Protein AF-A0A1I1PHG9-F1 (afdb_monomer_lite)

Secondary structure (DSSP, 8-state):
--HHHHHHHHHTT------------------------EEP-------------S-----TT-EEEEEEEEETTEEEEEEEEEEE-SS-EEEEEEEE-TTS-EEEEEEEEEEE-TTS-EEEPPHHHHHHHHHH-EEEEE-TTS-EEEEETTEEEE-GGGB-TTS-EEEEEEETTEEEEEEE-TTS-EEEESSS---TT-

Organism: Ruminococcus albus (NCBI:txid1264)

Radius of gyration: 27.94 Å; chains: 1; bounding box: 70×49×92 Å

Foldseek 3Di:
DDPVVVVVVVVVVDDPDDDDDDDDDDPPPPDDDDLPQDEDDFDADPDDDFPFPDDPPPDDFWGWTWGWADDLLDTWIWIKIWGDDFQKIKIWIWTQDPVRDIDIDIDIGWDQDPVRDTGYDDPVRVVVCRRADWDWDQDPVRWIWIDGHNDIDTCSVQADPQRKHWYWYDNPPFIKTWIQHNVRDIDIDRPYDDDPVD

Structure (mmCIF, N/CA/C/O backbone):
data_AF-A0A1I1PHG9-F1
#
_entry.id   AF-A0A1I1PHG9-F1
#
loop_
_atom_site.group_PDB
_atom_site.id
_atom_site.type_symbol
_atom_site.label_atom_id
_atom_site.label_alt_id
_atom_site.label_comp_id
_atom_site.label_asym_id
_atom_site.label_entity_id
_atom_site.label_seq_id
_atom_site.pdbx_PDB_ins_code
_atom_site.Cartn_x
_atom_site.Cartn_y
_atom_site.Cartn_z
_atom_site.occupancy
_atom_site.B_iso_or_equiv
_atom_site.auth_seq_id
_atom_site.auth_comp_id
_atom_site.auth_asym_id
_atom_site.auth_atom_id
_atom_site.pdbx_PDB_model_num
ATOM 1 N N . MET A 1 1 ? 46.626 2.066 -65.598 1.00 45.03 1 MET A N 1
ATOM 2 C CA . MET A 1 1 ? 45.901 1.409 -64.493 1.00 45.03 1 MET A CA 1
ATOM 3 C C . MET A 1 1 ? 44.607 2.165 -64.262 1.00 45.03 1 MET A C 1
ATOM 5 O O . MET A 1 1 ? 44.644 3.325 -63.865 1.00 45.03 1 MET A O 1
ATOM 9 N N . THR A 1 2 ? 43.483 1.552 -64.606 1.00 56.56 2 THR A N 1
ATOM 10 C CA . THR A 1 2 ? 42.140 2.149 -64.499 1.00 56.56 2 THR A CA 1
ATOM 11 C C . THR A 1 2 ? 41.512 1.828 -63.145 1.00 56.56 2 THR A C 1
ATOM 13 O O . THR A 1 2 ? 41.761 0.756 -62.601 1.00 56.56 2 THR A O 1
ATOM 16 N N . ASN A 1 3 ? 40.679 2.728 -62.600 1.00 47.47 3 ASN A N 1
ATOM 17 C CA . ASN A 1 3 ? 40.062 2.593 -61.265 1.00 47.47 3 ASN A CA 1
ATOM 18 C C . ASN A 1 3 ? 39.453 1.203 -61.000 1.00 47.47 3 ASN A C 1
ATOM 20 O O . ASN A 1 3 ? 39.557 0.690 -59.891 1.00 47.47 3 ASN A O 1
ATOM 24 N N . LYS A 1 4 ? 38.909 0.557 -62.035 1.00 55.59 4 LYS A N 1
ATOM 25 C CA . LYS A 1 4 ? 38.333 -0.794 -61.997 1.00 55.59 4 LYS A CA 1
ATOM 26 C C . LYS A 1 4 ? 39.299 -1.877 -61.483 1.00 55.59 4 LYS A C 1
ATOM 28 O O . LYS A 1 4 ? 38.878 -2.777 -60.764 1.00 55.59 4 LYS A O 1
ATOM 33 N N . GLU A 1 5 ? 40.589 -1.760 -61.790 1.00 56.50 5 GLU A N 1
ATOM 34 C CA . GLU A 1 5 ? 41.620 -2.741 -61.415 1.00 56.50 5 GLU A CA 1
ATOM 35 C C . GLU A 1 5 ? 42.033 -2.608 -59.940 1.00 56.50 5 GLU A C 1
ATOM 37 O O . GLU A 1 5 ? 42.385 -3.596 -59.300 1.00 56.50 5 GLU A O 1
ATOM 42 N N . LYS A 1 6 ? 41.931 -1.399 -59.368 1.00 56.78 6 LYS A N 1
ATOM 43 C CA . LYS A 1 6 ? 42.129 -1.175 -57.927 1.00 56.78 6 LYS A CA 1
ATOM 44 C C . LYS A 1 6 ? 40.962 -1.725 -57.104 1.00 56.78 6 LYS A C 1
ATOM 46 O O . LYS A 1 6 ? 41.204 -2.294 -56.049 1.00 56.78 6 LYS A O 1
ATOM 51 N N . TYR A 1 7 ? 39.727 -1.627 -57.606 1.00 52.66 7 TYR A N 1
ATOM 52 C CA . TYR A 1 7 ? 38.545 -2.167 -56.920 1.00 52.66 7 TYR A CA 1
ATOM 53 C C . TYR A 1 7 ? 38.543 -3.702 -56.842 1.00 52.66 7 TYR A C 1
ATOM 55 O O . TYR A 1 7 ? 38.237 -4.249 -55.787 1.00 52.66 7 TYR A O 1
ATOM 63 N N . GLN A 1 8 ? 38.937 -4.411 -57.906 1.00 54.53 8 GLN A N 1
ATOM 64 C CA . GLN A 1 8 ? 38.984 -5.883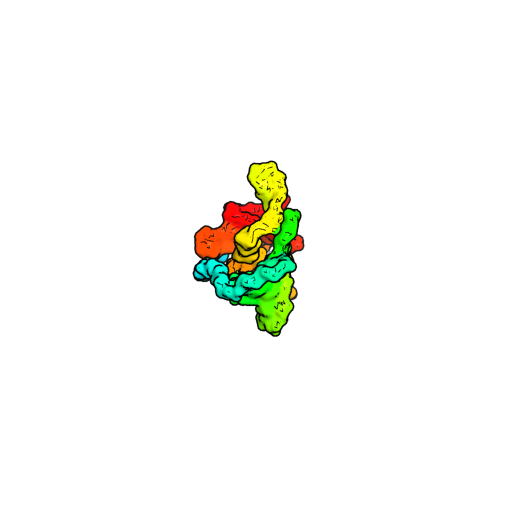 -57.880 1.00 54.53 8 GLN A CA 1
ATOM 65 C C . GLN A 1 8 ? 40.053 -6.437 -56.928 1.00 54.53 8 GLN A C 1
ATOM 67 O O . GLN A 1 8 ? 39.846 -7.482 -56.318 1.00 54.53 8 GLN A O 1
ATOM 72 N N . ARG A 1 9 ? 41.167 -5.718 -56.748 1.00 55.91 9 ARG A N 1
ATOM 73 C CA . ARG A 1 9 ? 42.279 -6.153 -55.890 1.00 55.91 9 ARG A CA 1
ATOM 74 C C . ARG A 1 9 ? 41.982 -6.028 -54.393 1.00 55.91 9 ARG A C 1
ATOM 76 O O . ARG A 1 9 ? 42.561 -6.763 -53.604 1.00 55.91 9 ARG A O 1
ATOM 83 N N . THR A 1 10 ? 41.082 -5.123 -54.008 1.00 50.06 10 THR A N 1
ATOM 84 C CA . THR A 1 10 ? 40.682 -4.929 -52.604 1.00 50.06 10 THR A CA 1
ATOM 85 C C . THR A 1 10 ? 39.662 -5.977 -52.147 1.00 50.06 10 THR A C 1
ATOM 87 O O . THR A 1 10 ? 39.673 -6.367 -50.985 1.00 50.06 10 THR A O 1
ATOM 90 N N . PHE A 1 11 ? 38.823 -6.491 -53.053 1.00 50.84 11 PHE A N 1
ATOM 91 C CA . PHE A 1 11 ? 37.800 -7.493 -52.719 1.00 50.84 11 PHE A CA 1
ATOM 92 C C . PHE A 1 11 ? 38.289 -8.944 -52.806 1.00 50.84 11 PHE A C 1
ATOM 94 O O . PHE A 1 11 ? 37.699 -9.815 -52.179 1.00 50.84 11 PHE A O 1
ATOM 101 N N . SER A 1 12 ? 39.391 -9.218 -53.510 1.00 55.12 12 SER A N 1
ATOM 102 C CA . SER A 1 12 ? 39.984 -10.563 -53.576 1.00 55.12 12 SER A CA 1
ATOM 103 C C . SER A 1 12 ? 40.774 -10.968 -52.323 1.00 55.12 12 SER A C 1
ATOM 105 O O . SER A 1 12 ? 41.232 -12.101 -52.238 1.00 55.12 12 SER A O 1
ATOM 107 N N . VAL A 1 13 ? 40.986 -10.045 -51.378 1.00 53.69 13 VAL A N 1
ATOM 108 C CA . VAL A 1 13 ? 41.719 -10.289 -50.119 1.00 53.69 13 VAL A CA 1
ATOM 109 C C . VAL A 1 13 ? 40.787 -10.761 -48.993 1.00 53.69 13 VAL A C 1
ATOM 111 O O . VAL A 1 13 ? 41.254 -11.308 -47.999 1.00 53.69 13 VAL A O 1
ATOM 114 N N . LEU A 1 14 ? 39.468 -10.619 -49.151 1.00 41.19 14 LEU A N 1
ATOM 115 C CA . LEU A 1 14 ? 38.494 -11.103 -48.175 1.00 41.19 14 LEU A CA 1
ATOM 116 C C . LEU A 1 14 ? 38.066 -12.526 -48.539 1.00 41.19 14 LEU A C 1
ATOM 118 O O . LEU A 1 14 ? 37.115 -12.749 -49.283 1.00 41.19 14 LEU A O 1
ATOM 122 N N . HIS A 1 15 ? 38.807 -13.496 -48.015 1.00 42.28 15 HIS A N 1
ATOM 123 C CA . HIS A 1 15 ? 38.367 -14.881 -47.951 1.00 42.28 15 HIS A CA 1
ATOM 124 C C . HIS A 1 15 ? 37.310 -14.979 -46.842 1.00 42.28 15 HIS A C 1
ATOM 126 O O . HIS A 1 15 ? 37.640 -14.854 -45.664 1.00 42.28 15 HIS A O 1
ATOM 132 N N . ALA A 1 16 ? 36.037 -15.149 -47.203 1.00 37.56 16 ALA A N 1
ATOM 133 C CA . ALA A 1 16 ? 35.026 -15.565 -46.240 1.00 37.56 16 ALA A CA 1
ATOM 134 C C . ALA A 1 16 ? 35.269 -17.052 -45.954 1.00 37.56 16 ALA A C 1
ATOM 136 O O . ALA A 1 16 ? 34.955 -17.895 -46.791 1.00 37.56 16 ALA A O 1
ATOM 137 N N . SER A 1 17 ? 35.898 -17.369 -44.820 1.00 37.59 17 SER A N 1
ATOM 138 C CA . SER A 1 17 ? 35.915 -18.746 -44.332 1.00 37.59 17 SER A CA 1
ATOM 139 C C . SER A 1 17 ? 34.496 -19.119 -43.914 1.00 37.59 17 SER A C 1
ATOM 141 O O . SER A 1 17 ? 33.912 -18.431 -43.074 1.00 37.59 17 SER A O 1
ATOM 143 N N . GLU A 1 18 ? 33.959 -20.195 -44.480 1.00 41.47 18 GLU A N 1
ATOM 144 C CA . GLU A 1 18 ? 32.791 -20.882 -43.936 1.00 41.47 18 GLU A CA 1
ATOM 145 C C . GLU A 1 18 ? 33.112 -21.292 -42.496 1.00 41.47 18 GLU A C 1
ATOM 147 O O . GLU A 1 18 ? 34.006 -22.103 -42.250 1.00 41.47 18 GLU A O 1
ATOM 152 N N . PHE A 1 19 ? 32.428 -20.668 -41.544 1.00 28.59 19 PHE A N 1
ATOM 153 C CA . PHE A 1 19 ? 32.457 -21.066 -40.147 1.00 28.59 19 PHE A CA 1
ATOM 154 C C . PHE A 1 19 ? 31.009 -21.327 -39.737 1.00 28.59 19 PHE A C 1
ATOM 156 O O . PHE A 1 19 ? 30.281 -20.412 -39.357 1.00 28.59 19 PHE A O 1
ATOM 163 N N . ASP A 1 20 ? 30.596 -22.585 -39.896 1.00 40.50 20 ASP A N 1
ATOM 164 C CA . ASP A 1 20 ? 29.449 -23.156 -39.198 1.00 40.50 20 ASP A CA 1
ATOM 165 C C . ASP A 1 20 ? 29.778 -23.167 -37.703 1.00 40.50 20 ASP A C 1
ATOM 167 O O . ASP A 1 20 ? 30.659 -23.902 -37.252 1.00 40.50 20 ASP A O 1
ATOM 171 N N . LEU A 1 21 ? 29.084 -22.334 -36.933 1.00 36.28 21 LEU A N 1
ATOM 172 C CA . LEU A 1 21 ? 28.999 -22.469 -35.488 1.00 36.28 21 LEU A CA 1
ATOM 173 C C . LEU A 1 21 ? 27.554 -22.228 -35.061 1.00 36.28 21 LEU A C 1
ATOM 175 O O . LEU A 1 21 ? 26.956 -21.191 -35.340 1.00 36.28 21 LEU A O 1
ATOM 179 N N . GLU A 1 22 ? 27.040 -23.262 -34.413 1.00 36.06 22 GLU A N 1
ATOM 180 C CA . GLU A 1 22 ? 25.729 -23.430 -33.815 1.00 36.06 22 GLU A CA 1
ATOM 181 C C . GLU A 1 22 ? 25.132 -22.174 -33.165 1.00 36.06 22 GLU A C 1
ATOM 183 O O . GLU A 1 22 ? 25.769 -21.407 -32.442 1.00 36.06 22 GLU A O 1
ATOM 188 N N . GLU A 1 23 ? 23.830 -22.059 -33.402 1.00 46.50 23 GLU A N 1
ATOM 189 C CA . GLU A 1 23 ? 22.825 -21.207 -32.785 1.00 46.50 23 GLU A CA 1
ATOM 190 C C . GLU A 1 23 ? 23.009 -21.044 -31.260 1.00 46.50 23 GLU A C 1
ATOM 192 O O . GLU A 1 23 ? 22.414 -21.759 -30.462 1.00 46.50 23 GLU A O 1
ATOM 197 N N . THR A 1 24 ? 23.810 -20.073 -30.813 1.00 39.22 24 THR A N 1
ATOM 198 C CA . THR A 1 24 ? 23.792 -19.621 -29.413 1.00 39.22 24 THR A CA 1
ATOM 199 C C . THR A 1 24 ? 24.046 -18.118 -29.285 1.00 39.22 24 THR A C 1
ATOM 201 O O . THR A 1 24 ? 25.034 -17.569 -29.757 1.00 39.22 24 THR A O 1
ATOM 204 N N . ALA A 1 25 ? 23.123 -17.468 -28.571 1.00 43.59 25 ALA A N 1
ATOM 205 C CA . ALA A 1 25 ? 23.245 -16.152 -27.943 1.00 43.59 25 ALA A CA 1
ATOM 206 C C . ALA A 1 25 ? 23.412 -14.914 -28.854 1.00 43.59 25 ALA A C 1
ATOM 208 O O . ALA A 1 25 ? 24.466 -14.287 -28.919 1.00 43.59 25 ALA A O 1
ATOM 209 N N . MET A 1 26 ? 22.291 -14.419 -29.390 1.00 33.06 26 MET A N 1
ATOM 210 C CA . MET A 1 26 ? 22.120 -12.985 -29.668 1.00 33.06 26 MET A CA 1
ATOM 211 C C . MET A 1 26 ? 20.735 -12.489 -29.220 1.00 33.06 26 MET A C 1
ATOM 213 O O . MET A 1 26 ? 19.896 -12.079 -30.015 1.00 33.06 26 MET A O 1
ATOM 217 N N . ASN A 1 27 ? 20.511 -12.438 -27.903 1.00 45.16 27 ASN A N 1
ATOM 218 C CA . ASN A 1 27 ? 19.545 -11.497 -27.330 1.00 45.16 27 ASN A CA 1
ATOM 219 C C . ASN A 1 27 ? 20.210 -10.119 -27.238 1.00 45.16 27 ASN A C 1
ATOM 221 O O . ASN A 1 27 ? 20.643 -9.677 -26.179 1.00 45.16 27 ASN A O 1
ATOM 225 N N . LYS A 1 28 ? 20.313 -9.425 -28.373 1.00 42.47 28 LYS A N 1
ATOM 226 C CA . LYS A 1 28 ? 20.627 -7.994 -28.395 1.00 42.47 28 LYS A CA 1
ATOM 227 C C . LYS A 1 28 ? 19.527 -7.271 -29.156 1.00 42.47 28 LYS A C 1
ATOM 229 O O . LYS A 1 28 ? 19.689 -6.840 -30.292 1.00 42.47 28 LYS A O 1
ATOM 234 N N . ARG A 1 29 ? 18.362 -7.163 -28.511 1.00 40.75 29 ARG A N 1
ATOM 235 C CA . ARG A 1 29 ? 17.335 -6.202 -28.921 1.00 40.75 29 ARG A CA 1
ATOM 236 C C . ARG A 1 29 ? 17.797 -4.816 -28.483 1.00 40.75 29 ARG A C 1
ATOM 238 O O . ARG A 1 29 ? 17.342 -4.292 -27.474 1.00 40.75 29 ARG A O 1
ATOM 245 N N . THR A 1 30 ? 18.706 -4.225 -29.253 1.00 44.03 30 THR A N 1
ATOM 246 C CA . THR A 1 30 ? 18.980 -2.787 -29.201 1.00 44.03 30 THR A CA 1
ATOM 247 C C . THR A 1 30 ? 17.788 -2.073 -29.836 1.00 44.03 30 THR A C 1
ATOM 249 O O . THR A 1 30 ? 17.801 -1.706 -31.006 1.00 44.03 30 THR A O 1
ATOM 252 N N . GLY A 1 31 ? 16.701 -1.968 -29.080 1.00 37.44 31 GLY A N 1
ATOM 253 C CA . GLY A 1 31 ? 15.559 -1.129 -29.400 1.00 37.44 31 GLY A CA 1
ATOM 254 C C . GLY A 1 31 ? 15.516 -0.010 -28.378 1.00 37.44 31 GLY A C 1
ATOM 255 O O . GLY A 1 31 ? 15.350 -0.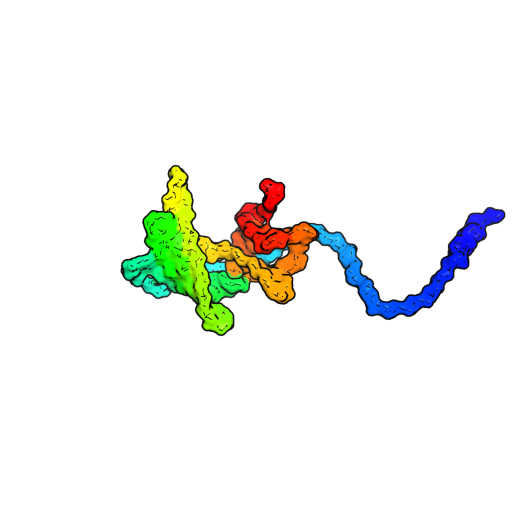284 -27.195 1.00 37.44 31 GLY A O 1
ATOM 256 N N . ILE A 1 32 ? 15.690 1.226 -28.836 1.00 46.41 32 ILE A N 1
ATOM 257 C CA . ILE A 1 32 ? 15.521 2.452 -28.052 1.00 46.41 32 ILE A CA 1
ATOM 258 C C . ILE A 1 32 ? 14.214 2.346 -27.248 1.00 46.41 32 ILE A C 1
ATOM 260 O O . ILE A 1 32 ? 13.124 2.379 -27.824 1.00 46.41 32 ILE A O 1
ATOM 264 N N . ARG A 1 33 ? 14.304 2.195 -25.923 1.00 43.91 33 ARG A N 1
ATOM 265 C CA . ARG A 1 33 ? 13.142 2.276 -25.035 1.00 43.91 33 ARG A CA 1
ATOM 266 C C . ARG A 1 33 ? 13.080 3.693 -24.495 1.00 43.91 33 ARG A C 1
ATOM 268 O O . ARG A 1 33 ? 13.650 4.021 -23.467 1.00 43.91 33 ARG A O 1
ATOM 275 N N . ILE A 1 34 ? 12.388 4.538 -25.253 1.00 39.28 34 ILE A N 1
ATOM 276 C CA . ILE A 1 34 ? 11.815 5.789 -24.750 1.00 39.28 34 ILE A CA 1
ATOM 277 C C . ILE A 1 34 ? 11.139 5.452 -23.416 1.00 39.28 34 ILE A C 1
ATOM 279 O O . ILE A 1 34 ? 10.391 4.473 -23.374 1.00 39.28 34 ILE A O 1
ATOM 283 N N . SER A 1 35 ? 11.414 6.216 -22.358 1.00 46.50 35 SER A N 1
ATOM 284 C CA . SER A 1 35 ? 10.785 6.090 -21.040 1.00 46.50 35 SER A CA 1
ATOM 285 C C . SER A 1 35 ? 9.272 6.259 -21.179 1.00 46.50 35 SER A C 1
ATOM 287 O O . SER A 1 35 ? 8.707 7.352 -21.110 1.00 46.50 35 SER A O 1
ATOM 289 N N . LYS A 1 36 ? 8.583 5.160 -21.483 1.00 46.09 36 LYS A N 1
ATOM 290 C CA . LYS A 1 36 ? 7.134 5.157 -21.600 1.00 46.09 36 LYS A CA 1
ATOM 291 C C . LYS A 1 36 ? 6.613 5.228 -20.175 1.00 46.09 36 LYS A C 1
ATOM 293 O O . LYS A 1 36 ? 6.583 4.227 -19.473 1.00 46.09 36 LYS A O 1
ATOM 298 N N . ARG A 1 37 ? 6.207 6.427 -19.763 1.00 53.91 37 ARG A N 1
ATOM 299 C CA . ARG A 1 37 ? 5.254 6.615 -18.667 1.00 53.91 37 ARG A CA 1
ATOM 300 C C . ARG A 1 37 ? 4.009 5.819 -19.059 1.00 53.91 37 ARG A C 1
ATOM 302 O O . ARG A 1 37 ? 3.295 6.212 -19.980 1.00 53.91 37 ARG A O 1
ATOM 309 N N . ILE A 1 38 ? 3.849 4.636 -18.476 1.00 62.38 38 ILE A N 1
ATOM 310 C CA . ILE A 1 38 ? 2.776 3.700 -18.814 1.00 62.38 38 ILE A CA 1
ATOM 311 C C . ILE A 1 38 ? 1.676 3.863 -17.773 1.00 62.38 38 ILE A C 1
ATOM 313 O O . ILE A 1 38 ? 1.918 3.810 -16.569 1.00 62.38 38 ILE A O 1
ATOM 317 N N . THR A 1 39 ? 0.463 4.068 -18.264 1.00 55.94 39 THR A N 1
ATOM 318 C CA . THR A 1 39 ? -0.748 4.129 -17.455 1.00 55.94 39 THR A CA 1
ATOM 319 C C . THR A 1 39 ? -1.387 2.745 -17.425 1.00 55.94 39 THR A C 1
ATOM 321 O O . THR A 1 39 ? -1.713 2.215 -18.489 1.00 55.94 39 THR A O 1
ATOM 324 N N . ALA A 1 40 ? -1.598 2.174 -16.239 1.00 57.84 40 ALA A N 1
ATOM 325 C CA . ALA A 1 40 ? -2.585 1.112 -16.077 1.00 57.84 40 ALA A CA 1
ATOM 326 C C . ALA A 1 40 ? -3.965 1.744 -15.886 1.00 57.84 40 ALA A C 1
ATOM 328 O O . ALA A 1 40 ? -4.121 2.721 -15.154 1.00 57.84 40 ALA A O 1
ATOM 329 N N . VAL A 1 41 ? -4.958 1.203 -16.587 1.00 53.84 41 VAL A N 1
ATOM 330 C CA . VAL A 1 41 ? -6.368 1.553 -16.407 1.00 53.84 41 VAL A CA 1
ATOM 331 C C . VAL A 1 41 ? -7.028 0.326 -15.809 1.00 53.84 41 VAL A C 1
ATOM 333 O O . VAL A 1 41 ? -7.035 -0.734 -16.432 1.00 53.84 41 VAL A O 1
ATOM 336 N N . CYS A 1 42 ? -7.523 0.462 -14.589 1.00 54.41 42 CYS A N 1
ATOM 337 C CA . CYS A 1 42 ? -8.162 -0.623 -13.865 1.00 54.41 42 CYS A CA 1
ATOM 338 C C . CYS A 1 42 ? -9.603 -0.773 -14.391 1.00 54.41 42 CYS A C 1
ATOM 340 O O . CYS A 1 42 ? -10.200 0.194 -14.879 1.00 54.41 42 CYS A O 1
ATOM 342 N N . ALA A 1 43 ? -10.176 -1.978 -14.338 1.00 47.75 43 ALA A N 1
ATOM 343 C CA . ALA A 1 43 ? -11.616 -2.120 -14.538 1.00 47.75 43 ALA A CA 1
ATOM 344 C C . ALA A 1 43 ? -12.305 -1.328 -13.418 1.00 47.75 43 ALA A C 1
ATOM 346 O O . ALA A 1 43 ? -11.952 -1.519 -12.260 1.00 47.75 43 ALA A O 1
ATOM 347 N N . ALA A 1 44 ? -13.208 -0.403 -13.762 1.00 41.59 44 ALA A N 1
ATOM 348 C CA . ALA A 1 44 ? -13.822 0.511 -12.800 1.00 41.59 44 ALA A CA 1
ATOM 349 C C . ALA A 1 44 ? -14.369 -0.265 -11.590 1.00 41.59 44 ALA A C 1
ATOM 351 O O . ALA A 1 44 ? -15.350 -1.003 -11.719 1.00 41.59 44 ALA A O 1
ATOM 352 N N . ALA A 1 45 ? -13.723 -0.119 -10.432 1.00 46.62 45 ALA A N 1
ATOM 353 C CA . ALA A 1 45 ? -14.208 -0.714 -9.206 1.00 46.62 45 ALA A CA 1
ATOM 354 C C . ALA A 1 45 ? -15.392 0.138 -8.742 1.00 46.62 45 ALA A C 1
ATOM 356 O O . ALA A 1 45 ? -15.269 1.341 -8.515 1.00 46.62 45 ALA A O 1
ATOM 357 N N . ALA A 1 46 ? -16.580 -0.461 -8.666 1.00 40.94 46 ALA A N 1
ATOM 358 C CA . ALA A 1 46 ? -17.730 0.224 -8.099 1.00 40.94 46 ALA A CA 1
ATOM 359 C C . ALA A 1 46 ? -17.368 0.674 -6.675 1.00 40.94 46 ALA A C 1
ATOM 361 O O . ALA A 1 46 ? -16.952 -0.144 -5.855 1.00 40.94 46 ALA A O 1
ATOM 362 N N . ILE A 1 47 ? -17.511 1.973 -6.396 1.00 42.91 47 ILE A N 1
ATOM 363 C CA . ILE A 1 47 ? -17.319 2.542 -5.061 1.00 42.91 47 ILE A CA 1
ATOM 364 C C . ILE A 1 47 ? -18.327 1.867 -4.130 1.00 42.91 47 ILE A C 1
ATOM 366 O O . ILE A 1 47 ? -19.500 2.239 -4.089 1.00 42.91 47 ILE A O 1
ATOM 370 N N . VAL A 1 48 ? -17.878 0.872 -3.374 1.00 45.53 48 VAL A N 1
ATOM 371 C CA . VAL A 1 48 ? -18.595 0.416 -2.192 1.00 45.53 48 VAL A CA 1
ATOM 372 C C . VAL A 1 48 ? -18.025 1.226 -1.042 1.00 45.53 48 VAL A C 1
ATOM 374 O O . VAL A 1 48 ? -16.973 0.919 -0.488 1.00 45.53 48 VAL A O 1
ATOM 377 N N . ALA A 1 49 ? -18.722 2.317 -0.722 1.00 45.88 49 ALA A N 1
ATOM 378 C CA . ALA A 1 49 ? -18.600 2.946 0.582 1.00 45.88 49 ALA A CA 1
ATOM 379 C C . ALA A 1 49 ? -18.760 1.844 1.631 1.00 45.88 49 ALA A C 1
ATOM 381 O O . ALA A 1 49 ? -19.722 1.081 1.534 1.00 45.88 49 ALA A O 1
ATOM 382 N N . ALA A 1 50 ? -17.812 1.749 2.569 1.00 45.12 50 ALA A N 1
ATOM 383 C CA . ALA A 1 50 ? -17.805 0.795 3.674 1.00 45.12 50 ALA A CA 1
ATOM 384 C C . ALA A 1 50 ? -19.238 0.475 4.135 1.00 45.12 50 ALA A C 1
ATOM 386 O O . ALA A 1 50 ? -19.875 1.285 4.811 1.00 45.12 50 ALA A O 1
ATOM 387 N N . MET A 1 51 ? -19.785 -0.669 3.706 1.00 43.47 51 MET A N 1
ATOM 388 C CA . MET A 1 51 ? -21.133 -1.058 4.099 1.00 43.47 51 MET A CA 1
ATOM 389 C C . MET A 1 51 ? -21.068 -1.439 5.572 1.00 43.47 51 MET A C 1
ATOM 391 O O . MET A 1 51 ? -20.622 -2.525 5.931 1.00 43.47 51 MET A O 1
ATOM 395 N N . SER A 1 52 ? -21.486 -0.516 6.434 1.00 43.31 52 SER A N 1
ATOM 396 C CA . SER A 1 52 ? -21.569 -0.693 7.878 1.00 43.31 52 SER A CA 1
ATOM 397 C C . SER A 1 52 ? -22.715 -1.644 8.239 1.00 43.31 52 SER A C 1
ATOM 399 O O . SER A 1 52 ? -23.771 -1.243 8.724 1.00 43.31 52 SER A O 1
ATOM 401 N N . VAL A 1 53 ? -22.527 -2.944 8.020 1.00 40.28 53 VAL A N 1
ATOM 402 C CA . VAL A 1 53 ? -23.445 -3.959 8.549 1.00 40.28 53 VAL A CA 1
ATOM 403 C C . VAL A 1 53 ? -22.980 -4.335 9.960 1.00 40.28 53 VAL A C 1
ATOM 405 O O . VAL A 1 53 ? -22.140 -5.212 10.095 1.00 40.28 53 VAL A O 1
ATOM 408 N N . GLY A 1 54 ? -23.507 -3.616 10.968 1.00 4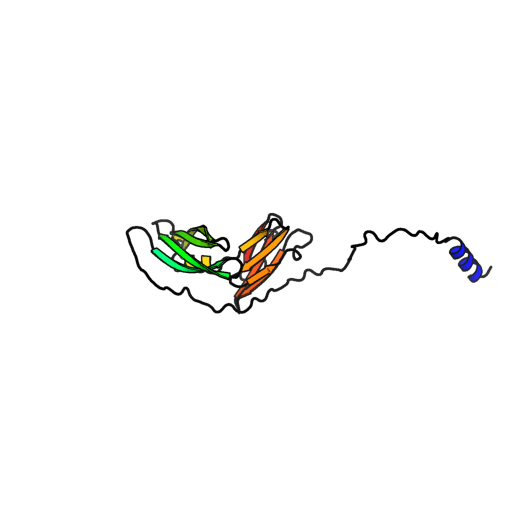3.38 54 GLY A N 1
ATOM 409 C CA . GLY A 1 54 ? -23.603 -3.909 12.424 1.00 43.38 54 GLY A CA 1
ATOM 410 C C . GLY A 1 54 ? -22.472 -4.699 13.127 1.00 43.38 54 GLY A C 1
ATOM 411 O O . GLY A 1 54 ? -22.078 -5.774 12.707 1.00 43.38 54 GLY A O 1
ATOM 412 N N . ALA A 1 55 ? -21.966 -4.295 14.293 1.00 40.47 55 ALA A N 1
ATOM 413 C CA . ALA A 1 55 ? -22.711 -3.918 15.490 1.00 40.47 55 ALA A CA 1
ATOM 414 C C . ALA A 1 55 ? -21.906 -2.925 16.347 1.00 40.47 55 ALA A C 1
ATOM 416 O O . ALA A 1 55 ? -20.711 -3.100 16.557 1.00 40.47 55 ALA A O 1
ATOM 417 N N . TYR A 1 56 ? -22.574 -1.900 16.877 1.00 47.78 56 TYR A N 1
ATOM 418 C CA . TYR A 1 56 ? -21.990 -0.987 17.858 1.00 47.78 56 TYR A CA 1
ATOM 419 C C . TYR A 1 56 ? -21.865 -1.706 19.209 1.00 47.78 56 TYR A C 1
ATOM 421 O O . TYR A 1 56 ? -22.805 -1.700 20.001 1.00 47.78 56 TYR A O 1
ATOM 429 N N . ALA A 1 57 ? -20.722 -2.336 19.469 1.00 46.53 57 ALA A N 1
ATOM 430 C CA . ALA A 1 57 ? -20.315 -2.726 20.814 1.00 46.53 57 ALA A CA 1
ATOM 431 C C . ALA A 1 57 ? -19.265 -1.718 21.293 1.00 46.53 57 ALA A C 1
ATOM 433 O O . ALA A 1 57 ? -18.070 -1.917 21.118 1.00 46.53 57 ALA A O 1
ATOM 434 N N . ALA A 1 58 ? -19.728 -0.591 21.838 1.00 43.78 58 ALA A N 1
ATOM 435 C CA . ALA A 1 58 ? -18.873 0.308 22.601 1.00 43.78 58 ALA A CA 1
ATOM 436 C C . ALA A 1 58 ? -18.686 -0.301 23.996 1.00 43.78 58 ALA A C 1
ATOM 438 O O . ALA A 1 58 ? -19.403 0.066 24.925 1.00 43.78 58 ALA A O 1
ATOM 439 N N . ASP A 1 59 ? -17.786 -1.274 24.134 1.00 41.72 59 ASP A N 1
ATOM 440 C CA . ASP A 1 59 ? -17.357 -1.738 25.453 1.00 41.72 59 ASP A CA 1
ATOM 441 C C . ASP A 1 59 ? -15.948 -1.196 25.719 1.00 41.72 59 ASP A C 1
ATOM 443 O O . ASP A 1 59 ? -14.990 -1.556 25.043 1.00 41.72 59 ASP A O 1
ATOM 447 N N . ILE A 1 60 ? -15.886 -0.216 26.627 1.00 42.00 60 ILE A N 1
ATOM 448 C CA . ILE A 1 60 ? -14.729 0.311 27.375 1.00 42.00 60 ILE A CA 1
ATOM 449 C C . ILE A 1 60 ? -13.354 0.110 26.689 1.00 42.00 60 ILE A C 1
ATOM 451 O O . ILE A 1 60 ? -12.459 -0.512 27.259 1.00 42.00 60 ILE A O 1
ATOM 455 N N . GLY A 1 61 ? -13.149 0.652 25.479 1.00 53.12 61 GLY A N 1
ATOM 456 C CA . GLY A 1 61 ? -11.800 0.701 24.892 1.00 53.12 61 GLY A CA 1
ATOM 457 C C . GLY A 1 61 ? -11.654 0.783 23.372 1.00 53.12 61 GLY A C 1
ATOM 458 O O . GLY A 1 61 ? -10.556 1.101 22.924 1.00 53.12 61 GLY A O 1
ATOM 459 N N . GLY A 1 62 ? -12.695 0.543 22.569 1.00 58.59 62 GLY A N 1
ATOM 460 C CA . GLY A 1 62 ? -12.549 0.616 21.110 1.00 58.59 62 GLY A CA 1
ATOM 461 C C . GLY A 1 62 ? -13.823 0.353 20.311 1.00 58.59 62 GLY A C 1
ATOM 462 O O . GLY A 1 62 ? -14.874 0.033 20.869 1.00 58.59 62 GLY A O 1
ATOM 463 N N . ILE A 1 63 ? -13.726 0.534 18.992 1.00 68.44 63 ILE A N 1
ATOM 464 C CA . ILE A 1 63 ? -14.808 0.338 18.022 1.00 68.44 63 ILE A CA 1
ATOM 465 C C . ILE A 1 63 ? -14.395 -0.749 17.034 1.00 68.44 63 ILE A C 1
ATOM 467 O O . ILE A 1 63 ? -13.492 -0.543 16.228 1.00 68.44 63 ILE A O 1
ATOM 471 N N . GLN A 1 64 ? -15.124 -1.866 17.046 1.00 74.69 64 GLN A N 1
ATOM 472 C CA . GLN A 1 64 ? -14.943 -2.967 16.103 1.00 74.69 64 GLN A CA 1
ATOM 473 C C . GLN A 1 64 ? -16.002 -2.922 14.991 1.00 74.69 64 GLN A C 1
ATOM 475 O O . GLN A 1 64 ? -17.201 -2.821 15.263 1.00 74.69 64 GLN A O 1
ATOM 480 N N . ARG A 1 65 ? -15.586 -3.010 13.724 1.00 78.25 65 ARG A N 1
ATOM 481 C CA . ARG A 1 65 ? -16.470 -2.964 12.546 1.00 78.25 65 ARG A CA 1
ATOM 482 C C . ARG A 1 65 ? -16.062 -3.988 11.498 1.00 78.25 65 ARG A C 1
ATOM 484 O O . ARG A 1 65 ? -14.878 -4.210 11.271 1.00 78.25 65 ARG A O 1
ATOM 491 N N . LYS A 1 66 ? -17.051 -4.565 10.816 1.00 84.19 66 LYS A N 1
ATOM 492 C CA . LYS A 1 66 ? -16.819 -5.303 9.570 1.00 84.19 66 LYS A CA 1
ATOM 493 C C . LYS A 1 66 ? -16.697 -4.308 8.422 1.00 84.19 66 LYS A C 1
ATOM 495 O O . LYS A 1 66 ? -17.562 -3.448 8.264 1.00 84.19 66 LYS A O 1
ATOM 500 N N . VAL A 1 67 ? -15.617 -4.414 7.665 1.00 85.75 67 VAL A N 1
ATOM 501 C CA . VAL A 1 67 ? -15.283 -3.561 6.523 1.00 85.75 67 VAL A CA 1
ATOM 502 C C . VAL A 1 67 ? -14.845 -4.441 5.357 1.00 85.75 67 VAL A C 1
ATOM 504 O O . VAL A 1 67 ? -14.486 -5.595 5.559 1.00 85.75 67 VAL A O 1
ATOM 507 N N . GLN A 1 68 ? -14.872 -3.904 4.143 1.00 86.00 68 GLN A N 1
ATOM 508 C CA . GLN A 1 68 ? -14.412 -4.610 2.951 1.00 86.00 68 GLN A CA 1
ATOM 509 C C . GLN A 1 68 ? -13.211 -3.853 2.396 1.00 86.00 68 GLN A C 1
ATOM 511 O O . GLN A 1 68 ? -13.368 -2.701 2.027 1.00 86.00 68 GLN A O 1
ATOM 516 N N . ILE A 1 69 ? -12.021 -4.437 2.388 1.00 88.69 69 ILE A N 1
ATOM 517 C CA . ILE A 1 69 ? -10.765 -3.773 2.000 1.00 88.69 69 ILE A CA 1
ATOM 518 C C . ILE A 1 69 ? -10.234 -4.342 0.687 1.00 88.69 69 ILE A C 1
ATOM 520 O O . ILE A 1 69 ? -10.712 -5.374 0.231 1.00 88.69 69 ILE A O 1
ATOM 524 N N . TRP A 1 70 ? -9.242 -3.690 0.086 1.00 89.00 70 TRP A N 1
ATOM 525 C CA . TRP A 1 70 ? -8.567 -4.210 -1.102 1.00 89.00 70 TRP A CA 1
ATOM 526 C C . TRP A 1 70 ? -7.244 -4.860 -0.714 1.00 89.00 70 TRP A C 1
ATOM 528 O O . TRP A 1 70 ? -6.387 -4.193 -0.139 1.00 89.00 70 TRP A O 1
ATOM 538 N N . ILE A 1 71 ? -7.077 -6.137 -1.050 1.00 89.00 71 ILE A N 1
ATOM 539 C CA . ILE A 1 71 ? -5.833 -6.895 -0.884 1.00 89.00 71 ILE A CA 1
ATOM 540 C C . ILE A 1 71 ? -5.481 -7.482 -2.248 1.00 89.00 71 ILE A C 1
ATOM 542 O O . ILE A 1 71 ? -6.295 -8.169 -2.853 1.00 89.00 71 ILE A O 1
ATOM 546 N N . HIS A 1 72 ? -4.298 -7.154 -2.768 1.00 89.44 72 HIS A N 1
ATOM 547 C CA . HIS A 1 72 ? -3.803 -7.625 -4.072 1.00 89.44 72 HIS A CA 1
ATOM 548 C C . HIS A 1 72 ? -4.762 -7.445 -5.274 1.00 89.44 72 HIS A C 1
ATOM 550 O O . HIS A 1 72 ? -4.668 -8.164 -6.270 1.00 89.44 72 HIS A O 1
ATOM 556 N N . GLY A 1 73 ? -5.652 -6.448 -5.221 1.00 85.38 73 GLY A N 1
ATOM 557 C CA . GLY A 1 73 ? -6.656 -6.195 -6.262 1.00 85.38 73 GLY A CA 1
ATOM 558 C C . GLY A 1 73 ? -8.039 -6.775 -5.981 1.00 85.38 73 GLY A C 1
ATOM 559 O O . GLY A 1 73 ? -8.984 -6.432 -6.688 1.00 85.38 73 GLY A O 1
ATOM 560 N N . ASP A 1 74 ? -8.186 -7.588 -4.937 1.00 87.06 74 ASP A N 1
ATOM 561 C CA . ASP A 1 74 ? -9.433 -8.259 -4.588 1.00 87.06 74 ASP A CA 1
ATOM 562 C C . ASP A 1 74 ? -10.082 -7.654 -3.340 1.00 87.06 74 ASP A C 1
ATOM 564 O O . ASP A 1 74 ? -9.417 -7.220 -2.393 1.00 87.06 74 ASP A O 1
ATOM 568 N N . GLN A 1 75 ? -11.417 -7.620 -3.336 1.00 87.06 75 GLN A N 1
ATOM 569 C CA . GLN A 1 75 ? -12.181 -7.194 -2.167 1.00 87.06 75 GLN A CA 1
ATOM 570 C C . GLN A 1 75 ? -12.190 -8.298 -1.113 1.00 87.06 75 GLN A C 1
ATOM 572 O O . GLN A 1 75 ? -12.684 -9.396 -1.354 1.00 87.06 75 GLN A O 1
ATOM 577 N N . THR A 1 76 ? -11.694 -7.969 0.073 1.00 87.31 76 THR A N 1
ATOM 578 C CA . THR A 1 76 ? -11.538 -8.887 1.199 1.00 87.31 76 THR A CA 1
ATOM 579 C C . THR A 1 76 ? -12.346 -8.388 2.389 1.00 87.31 76 THR A C 1
ATOM 581 O O . THR A 1 76 ? -12.226 -7.229 2.792 1.00 87.31 76 THR A O 1
ATOM 584 N N . ASP A 1 77 ? -13.172 -9.257 2.969 1.00 89.81 77 ASP A N 1
ATOM 585 C CA . ASP A 1 77 ? -13.864 -8.955 4.220 1.00 89.81 77 ASP A CA 1
ATOM 586 C C . ASP A 1 77 ? -12.856 -8.911 5.374 1.00 89.81 77 ASP A C 1
ATOM 588 O O . ASP A 1 77 ? -12.052 -9.824 5.566 1.00 89.81 77 ASP A O 1
ATOM 592 N N . ALA A 1 78 ? -12.918 -7.849 6.168 1.00 89.31 78 ALA A N 1
ATOM 593 C CA . ALA A 1 78 ? -12.011 -7.615 7.275 1.00 89.31 78 ALA A CA 1
ATOM 594 C C . ALA A 1 78 ? -12.743 -7.066 8.501 1.00 89.31 78 ALA A C 1
ATOM 596 O O . ALA A 1 78 ? -13.855 -6.532 8.438 1.00 89.31 78 ALA A O 1
ATOM 597 N N . VAL A 1 79 ? -12.092 -7.192 9.648 1.00 90.25 79 VAL A N 1
ATOM 598 C CA . VAL A 1 79 ? -12.542 -6.673 10.932 1.00 90.25 79 VAL A CA 1
ATOM 599 C C . VAL A 1 79 ? -11.573 -5.587 11.372 1.00 90.25 79 VAL A C 1
ATOM 601 O O . VAL A 1 79 ? -10.410 -5.863 11.649 1.00 90.25 79 VAL A O 1
ATOM 604 N N . LEU A 1 80 ? -12.062 -4.354 11.432 1.00 89.06 80 LEU A N 1
ATOM 605 C CA . LEU A 1 80 ? -11.317 -3.179 11.863 1.00 89.06 80 LEU A CA 1
ATOM 606 C C . LEU A 1 80 ? -11.659 -2.865 13.321 1.00 89.06 80 LEU A C 1
ATOM 608 O O . LEU A 1 80 ? -12.815 -2.577 13.621 1.00 89.06 80 LEU A O 1
ATOM 612 N N . ASP A 1 81 ? -10.668 -2.917 14.202 1.00 90.38 81 ASP A N 1
ATOM 613 C CA . ASP A 1 81 ? -10.737 -2.460 15.592 1.00 90.38 81 ASP A CA 1
ATOM 614 C C . ASP A 1 81 ? -9.968 -1.143 15.734 1.00 90.38 81 ASP A C 1
ATOM 616 O O . ASP A 1 81 ? -8.777 -1.095 15.429 1.00 90.38 81 ASP A O 1
ATOM 620 N N . ILE A 1 82 ? -10.642 -0.077 16.163 1.00 88.12 82 ILE A N 1
ATOM 621 C CA . ILE A 1 82 ? -10.063 1.256 16.356 1.00 88.12 82 ILE A CA 1
ATOM 622 C C . ILE A 1 82 ? -10.045 1.589 17.845 1.00 88.12 82 ILE A C 1
ATOM 624 O O . ILE A 1 82 ? -11.084 1.620 18.505 1.00 88.12 82 ILE A O 1
ATOM 628 N N . GLN A 1 83 ? -8.859 1.922 18.344 1.00 89.12 83 GLN A N 1
ATOM 629 C CA . GLN A 1 83 ? -8.597 2.319 19.719 1.00 89.12 83 GLN A CA 1
ATOM 630 C C . GLN A 1 83 ? -8.079 3.755 19.743 1.00 89.12 83 GLN A C 1
ATOM 632 O O . GLN A 1 83 ? -6.909 4.031 19.460 1.00 89.12 83 GLN A O 1
ATOM 637 N N . GLN A 1 84 ? -8.964 4.686 20.085 1.00 84.69 84 GLN A N 1
ATOM 638 C CA . GLN A 1 84 ? -8.610 6.093 20.224 1.00 84.69 84 GLN A CA 1
ATOM 639 C C . GLN A 1 84 ? -8.107 6.375 21.643 1.00 84.69 84 GLN A C 1
ATOM 641 O O . GLN A 1 84 ? -8.817 6.149 22.622 1.00 84.69 84 GLN A O 1
ATOM 646 N N . GLN A 1 85 ? -6.877 6.872 21.749 1.00 84.62 85 GLN A N 1
ATOM 647 C CA . GLN A 1 85 ? -6.274 7.343 22.996 1.00 84.62 85 GLN A CA 1
ATOM 648 C C . GLN A 1 85 ? -6.193 8.878 22.988 1.00 84.62 85 GLN A C 1
ATOM 650 O O . GLN A 1 85 ? -6.449 9.513 21.967 1.00 84.62 85 GLN A O 1
ATOM 655 N N . GLU A 1 86 ? -5.825 9.488 24.121 1.00 83.44 86 GLU A N 1
ATOM 656 C CA . GLU A 1 86 ? -5.767 10.957 24.251 1.00 83.44 86 GLU A CA 1
ATOM 657 C C . GLU A 1 86 ? -4.824 11.616 23.229 1.00 83.44 86 GLU A C 1
ATOM 659 O O . GLU A 1 86 ? -5.146 12.677 22.701 1.00 83.44 86 GLU A O 1
ATOM 664 N N . ASN A 1 87 ? -3.694 10.970 22.916 1.00 86.50 87 ASN A N 1
ATOM 665 C CA . ASN A 1 87 ? -2.637 11.552 22.080 1.00 86.50 87 ASN A CA 1
ATOM 666 C C . ASN A 1 87 ? -2.512 10.920 20.690 1.00 86.50 87 ASN A C 1
ATOM 668 O O . ASN A 1 87 ? -1.855 11.494 19.833 1.00 86.50 87 ASN A O 1
ATOM 672 N N . SER A 1 88 ? -3.099 9.747 20.448 1.00 90.94 88 SER A N 1
ATOM 673 C CA . SER A 1 88 ? -3.054 9.089 19.140 1.00 90.94 88 SER A CA 1
ATOM 674 C C . SER A 1 88 ? -4.159 8.051 18.992 1.00 90.94 88 SER A C 1
ATOM 676 O O . SER A 1 88 ? -4.700 7.540 19.975 1.00 90.94 88 SER A O 1
ATOM 678 N N . THR A 1 89 ? -4.491 7.722 17.748 1.00 91.62 89 THR A N 1
ATOM 679 C CA . THR A 1 89 ? -5.404 6.617 17.440 1.00 91.62 89 THR A CA 1
ATOM 680 C C . THR A 1 89 ? -4.595 5.445 16.921 1.00 91.62 89 THR A C 1
ATOM 682 O O . THR A 1 89 ? -3.709 5.642 16.095 1.00 91.62 89 THR A O 1
ATOM 685 N N . HIS A 1 90 ? -4.910 4.236 17.371 1.00 92.38 90 HIS A N 1
ATOM 686 C CA . HIS A 1 90 ? -4.359 2.994 16.839 1.00 92.38 90 HIS A CA 1
ATOM 687 C C . HIS A 1 90 ? -5.486 2.158 16.249 1.00 92.38 90 HIS A C 1
ATOM 689 O O . HIS A 1 90 ? -6.625 2.233 16.709 1.00 92.38 90 HIS A O 1
ATOM 695 N N 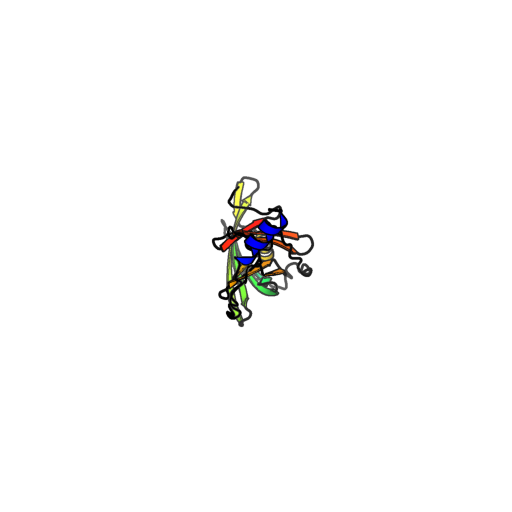. TYR A 1 91 ? -5.182 1.351 15.245 1.00 91.44 91 TYR A N 1
ATOM 696 C CA . TYR A 1 91 ? -6.122 0.387 14.707 1.00 91.44 91 TYR A CA 1
ATOM 697 C C . TYR A 1 91 ? -5.454 -0.957 14.444 1.00 91.44 91 TYR A C 1
ATOM 699 O O . TYR A 1 91 ? -4.257 -1.037 14.160 1.00 91.44 91 TYR A O 1
ATOM 707 N N . THR A 1 92 ? -6.261 -2.008 14.523 1.00 93.44 92 THR A N 1
ATOM 708 C CA . THR A 1 92 ? -5.920 -3.361 14.087 1.00 93.44 92 THR A CA 1
ATOM 709 C C . THR A 1 92 ? -6.935 -3.795 13.043 1.00 93.44 92 THR A C 1
ATOM 711 O O . THR A 1 92 ? -8.140 -3.735 13.277 1.00 93.44 92 THR A O 1
ATOM 714 N N . LEU A 1 93 ? -6.457 -4.237 11.890 1.00 92.00 93 LEU A N 1
ATOM 715 C CA . LEU A 1 93 ? -7.266 -4.763 10.804 1.00 92.00 93 LEU A CA 1
ATOM 716 C C . LEU A 1 93 ? -6.968 -6.251 10.664 1.00 92.00 93 LEU A C 1
ATOM 718 O O . LEU A 1 93 ? -5.832 -6.630 10.394 1.00 92.00 93 LEU A O 1
ATOM 722 N N . LYS A 1 94 ? -7.983 -7.086 10.860 1.00 93.62 94 LYS A N 1
ATOM 723 C CA . LYS A 1 94 ? -7.872 -8.542 10.764 1.00 93.62 94 LYS A CA 1
ATOM 724 C C . LYS A 1 94 ? -8.603 -9.039 9.533 1.00 93.62 94 LYS A C 1
ATOM 726 O O . LYS A 1 94 ? -9.753 -8.658 9.325 1.00 93.62 94 LYS A O 1
ATOM 731 N N . TYR A 1 95 ? -7.969 -9.888 8.745 1.00 91.38 95 TYR A N 1
ATOM 732 C CA . TYR A 1 95 ? -8.583 -10.513 7.577 1.00 91.38 95 TYR A CA 1
ATOM 733 C C . TYR A 1 95 ? -8.063 -11.938 7.407 1.00 91.38 95 TYR A C 1
ATOM 735 O O . TYR A 1 95 ? -7.060 -12.317 8.009 1.00 91.38 95 TYR A O 1
ATOM 743 N N . THR A 1 96 ? -8.759 -12.731 6.604 1.00 92.06 96 THR A N 1
ATOM 744 C CA . THR A 1 96 ? -8.317 -14.072 6.220 1.00 92.06 96 THR A CA 1
ATOM 745 C C . THR A 1 96 ? -7.716 -13.995 4.825 1.00 92.06 96 THR A C 1
ATOM 747 O O . THR A 1 96 ? -8.354 -13.447 3.928 1.00 92.06 96 THR A O 1
ATOM 750 N N . ASP A 1 97 ? -6.495 -14.492 4.650 1.00 89.25 97 ASP A N 1
ATOM 751 C CA . ASP A 1 97 ? -5.832 -14.511 3.346 1.00 89.25 97 ASP A CA 1
ATOM 752 C C . ASP A 1 97 ? -6.309 -15.665 2.447 1.00 89.25 97 ASP A C 1
ATOM 754 O O . ASP A 1 97 ? -7.132 -16.499 2.839 1.00 89.25 97 ASP A O 1
ATOM 758 N N . ASP A 1 98 ? -5.763 -15.731 1.231 1.00 84.69 98 ASP A N 1
ATOM 759 C CA . ASP A 1 98 ? -6.094 -16.761 0.239 1.00 84.69 98 ASP A CA 1
ATOM 760 C C . ASP A 1 98 ? -5.770 -18.193 0.702 1.00 84.69 98 ASP A C 1
ATOM 762 O O . ASP A 1 98 ? -6.334 -19.160 0.183 1.00 84.69 98 ASP A O 1
ATOM 766 N N . ASN A 1 99 ? -4.880 -18.352 1.687 1.00 88.56 99 ASN A N 1
ATOM 767 C CA . ASN A 1 99 ? -4.532 -19.646 2.274 1.00 88.56 99 ASN A CA 1
ATOM 768 C C . ASN A 1 99 ? -5.459 -20.029 3.438 1.00 88.56 99 ASN A C 1
ATOM 770 O O . ASN A 1 99 ? -5.339 -21.128 3.985 1.00 88.56 99 ASN A O 1
ATOM 774 N N . GLY A 1 100 ? -6.397 -19.155 3.811 1.00 88.44 100 GLY A N 1
ATOM 775 C CA . GLY A 1 100 ? -7.273 -19.346 4.958 1.00 88.44 100 GLY A CA 1
ATOM 776 C C . GLY A 1 100 ? -6.618 -18.991 6.295 1.00 88.44 100 GLY A C 1
ATOM 777 O O . GLY A 1 100 ? -7.174 -19.338 7.339 1.00 88.44 100 GLY A O 1
ATOM 778 N N . GLU A 1 101 ? -5.458 -18.331 6.292 1.00 92.94 101 GLU A N 1
ATOM 779 C CA . GLU A 1 101 ? -4.763 -17.912 7.509 1.00 92.94 101 GLU A CA 1
ATOM 780 C C . GLU A 1 101 ? -5.227 -16.519 7.950 1.00 92.94 101 GLU A C 1
ATOM 782 O O . GLU A 1 101 ? -5.451 -15.621 7.136 1.00 92.94 101 GLU A O 1
ATOM 787 N N . GLU A 1 102 ? -5.379 -16.318 9.261 1.00 93.69 102 GLU A N 1
ATOM 788 C CA . GLU A 1 102 ? -5.666 -14.991 9.805 1.00 93.69 102 GLU A CA 1
ATOM 789 C C . GLU A 1 102 ? -4.414 -14.108 9.744 1.00 93.69 102 GLU A C 1
ATOM 791 O O . GLU A 1 102 ? -3.334 -14.471 10.216 1.00 93.69 102 GLU A O 1
ATOM 796 N N . ARG A 1 103 ? -4.579 -12.914 9.180 1.00 94.44 103 ARG A N 1
ATOM 797 C CA . ARG A 1 103 ? -3.559 -11.876 9.061 1.00 94.44 103 ARG A CA 1
ATOM 798 C C . ARG A 1 103 ? -4.012 -10.642 9.824 1.00 94.44 103 ARG A C 1
ATOM 800 O O . ARG A 1 103 ? -5.198 -10.310 9.847 1.00 94.44 103 ARG A O 1
ATOM 807 N N . GLU A 1 104 ? -3.053 -9.941 10.417 1.00 94.38 104 GLU A N 1
ATOM 808 C CA . GLU A 1 104 ? -3.296 -8.695 11.140 1.00 94.38 104 GLU A CA 1
ATOM 809 C C . GLU A 1 104 ? -2.416 -7.575 10.575 1.00 94.38 104 GLU A C 1
ATOM 811 O O . GLU A 1 104 ? -1.215 -7.754 10.371 1.00 94.38 104 GLU A O 1
ATOM 816 N N . ILE A 1 105 ? -3.022 -6.415 10.330 1.00 91.44 105 ILE A N 1
ATOM 817 C CA . ILE A 1 105 ? -2.341 -5.165 9.987 1.00 91.44 105 ILE A CA 1
ATOM 818 C C . ILE A 1 105 ? -2.564 -4.192 11.136 1.00 91.44 105 ILE A C 1
ATOM 820 O O . ILE A 1 105 ? -3.696 -3.994 11.578 1.00 91.44 105 ILE A O 1
ATOM 824 N N . TYR A 1 106 ? -1.491 -3.560 11.591 1.00 93.62 106 TYR A N 1
ATOM 825 C CA . TYR A 1 106 ? -1.542 -2.544 12.635 1.00 93.62 106 TYR A CA 1
ATOM 826 C C . TYR A 1 106 ? -1.205 -1.184 12.044 1.00 93.62 106 TYR A C 1
ATOM 828 O O . TYR A 1 106 ? -0.316 -1.062 11.202 1.00 93.62 106 TYR A O 1
ATOM 836 N N . GLY A 1 107 ? -1.877 -0.151 12.527 1.00 92.25 107 GLY A N 1
ATOM 837 C CA . GLY A 1 107 ? -1.565 1.217 12.156 1.00 92.25 107 GLY A CA 1
ATOM 838 C C . GLY A 1 107 ? -2.151 2.212 13.137 1.00 92.25 107 GLY A C 1
ATOM 839 O O . GLY A 1 107 ? -2.639 1.854 14.209 1.00 92.25 107 GLY A O 1
ATOM 840 N N . GLY A 1 108 ? -2.075 3.485 12.783 1.00 91.50 108 GLY A N 1
ATOM 841 C CA . GLY A 1 108 ? -2.520 4.563 13.645 1.00 91.50 108 GLY A CA 1
ATOM 842 C C . GLY A 1 108 ? -1.810 5.863 13.331 1.00 91.50 108 GLY A C 1
ATOM 843 O O . GLY A 1 108 ? -1.033 5.946 12.381 1.00 91.50 108 GLY A O 1
ATOM 844 N N . GLY A 1 109 ? -2.068 6.876 14.146 1.00 92.31 109 GLY A N 1
ATOM 845 C CA . GLY A 1 109 ? -1.353 8.135 14.057 1.00 92.31 109 GLY A CA 1
ATOM 846 C C . GLY A 1 109 ? -2.121 9.329 14.596 1.00 92.31 109 GLY A C 1
ATOM 847 O O . GLY A 1 109 ? -3.136 9.216 15.295 1.00 92.31 109 GLY A O 1
ATOM 848 N N . VAL A 1 110 ? -1.580 10.483 14.230 1.00 94.19 110 VAL A N 1
ATOM 849 C CA . VAL A 1 110 ? -2.078 11.817 14.543 1.00 94.19 110 VAL A CA 1
ATOM 850 C C . VAL A 1 110 ? -2.184 12.633 13.258 1.00 94.19 110 VAL A C 1
ATOM 852 O O . VAL A 1 110 ? -1.487 12.363 12.281 1.00 94.19 110 VAL A O 1
ATOM 855 N N . ALA A 1 111 ? -3.042 13.642 13.267 1.00 92.31 111 ALA A N 1
ATOM 856 C CA . ALA A 1 111 ? -3.103 14.683 12.254 1.00 92.31 111 ALA A CA 1
ATOM 857 C C . ALA A 1 111 ? -2.760 16.033 12.888 1.00 92.31 111 ALA A C 1
ATOM 859 O O . ALA A 1 111 ? -3.058 16.272 14.060 1.00 92.31 111 ALA A O 1
ATOM 860 N N . MET A 1 112 ? -2.178 16.933 12.098 1.00 92.50 112 MET A N 1
ATOM 861 C CA . MET A 1 112 ? -2.028 18.326 12.509 1.00 92.50 112 MET A CA 1
ATOM 862 C C . MET A 1 112 ? -3.367 19.052 12.363 1.00 92.50 112 MET A C 1
ATOM 864 O O . MET A 1 112 ? -4.036 18.959 11.333 1.00 92.50 112 MET A O 1
ATOM 868 N N . ASP A 1 113 ? -3.764 19.782 13.396 1.00 89.44 113 ASP A N 1
ATOM 869 C CA . ASP A 1 113 ? -4.922 20.658 13.362 1.00 89.44 113 ASP A CA 1
ATOM 870 C C . ASP A 1 113 ? -4.604 22.009 12.694 1.00 89.44 113 ASP A C 1
ATOM 872 O O . ASP A 1 113 ? -3.461 22.335 12.362 1.00 89.44 113 ASP A O 1
ATOM 876 N N . GLY A 1 114 ? -5.641 22.827 12.493 1.00 88.12 114 GLY A N 1
ATOM 877 C CA . GLY A 1 114 ? -5.513 24.139 11.850 1.00 88.12 114 GLY A CA 1
ATOM 878 C C . GLY A 1 114 ? -4.690 25.173 12.633 1.00 88.12 114 GLY A C 1
ATOM 879 O O . GLY A 1 114 ? -4.423 26.252 12.107 1.00 88.12 114 GLY A O 1
ATOM 880 N N . PHE A 1 115 ? -4.290 24.867 13.867 1.00 91.44 115 PHE A N 1
ATOM 881 C CA . PHE A 1 115 ? -3.456 25.707 14.725 1.00 91.44 115 PHE A CA 1
ATOM 882 C C . PHE A 1 115 ? -2.038 25.139 14.901 1.00 91.44 115 PHE A C 1
ATOM 884 O O . PHE A 1 115 ? -1.237 25.723 15.632 1.00 91.44 115 PHE A O 1
ATOM 891 N N . GLY A 1 116 ? -1.707 24.042 14.210 1.00 88.94 116 GLY A N 1
ATOM 892 C CA . GLY A 1 116 ? -0.407 23.378 14.280 1.00 88.94 116 GLY A CA 1
ATOM 893 C C . GLY A 1 116 ? -0.230 22.462 15.494 1.00 88.94 116 GLY A C 1
ATOM 894 O O . GLY A 1 116 ? 0.892 22.031 15.750 1.00 88.94 116 GLY A O 1
ATOM 895 N N . GLY A 1 117 ? -1.298 22.179 16.243 1.00 92.00 117 GLY A N 1
ATOM 896 C CA . GLY A 1 117 ? -1.318 21.147 17.278 1.00 92.00 117 GLY A CA 1
ATOM 897 C C . GLY A 1 117 ? -1.525 19.757 16.679 1.00 92.00 117 GLY A C 1
ATOM 898 O O . GLY A 1 117 ? -2.064 19.619 15.585 1.00 92.00 117 GLY A O 1
ATOM 899 N N . GLU A 1 118 ? -1.103 18.715 17.388 1.00 94.00 118 GLU A N 1
ATOM 900 C CA . GLU A 1 118 ? -1.414 17.334 17.013 1.00 94.00 118 GLU A CA 1
ATOM 901 C C . GLU A 1 118 ? -2.736 16.901 17.649 1.00 94.00 118 GLU A C 1
ATOM 903 O O . GLU A 1 118 ? -3.012 17.189 18.815 1.00 94.00 118 GLU A O 1
ATOM 908 N N . ARG A 1 119 ? -3.543 16.167 16.885 1.00 93.62 119 ARG A N 1
ATOM 909 C CA . ARG A 1 119 ? -4.724 15.456 17.377 1.00 93.62 119 ARG A CA 1
ATOM 910 C C . ARG A 1 119 ? -4.704 14.005 16.901 1.00 93.62 119 ARG A C 1
ATOM 912 O O . ARG A 1 119 ? -4.181 13.742 15.819 1.00 93.62 119 ARG A O 1
ATOM 919 N N . PRO A 1 120 ? -5.326 13.064 17.626 1.00 93.38 120 PRO A N 1
ATOM 920 C CA . PRO A 1 120 ? -5.542 11.714 17.118 1.00 93.38 120 PRO A CA 1
ATOM 921 C C . PRO A 1 120 ? -6.267 11.726 15.759 1.00 93.38 120 PRO A C 1
ATOM 923 O O . PRO A 1 120 ? -7.119 12.590 15.508 1.00 93.38 120 PRO A O 1
ATOM 926 N N . LEU A 1 121 ? -5.938 10.768 14.887 1.00 92.69 121 LEU A N 1
ATOM 927 C CA . LEU A 1 121 ? -6.679 10.562 13.638 1.00 92.69 121 LEU A CA 1
ATOM 928 C C . LEU A 1 121 ? -8.134 10.190 13.933 1.00 92.69 121 LEU A C 1
ATOM 930 O O . LEU A 1 121 ? -8.401 9.404 14.848 1.00 92.69 121 LEU A O 1
ATOM 934 N N . THR A 1 122 ? -9.072 10.724 13.152 1.00 89.81 122 THR A N 1
ATOM 935 C CA . THR A 1 122 ? -10.472 10.294 13.233 1.00 89.81 122 THR A CA 1
ATOM 936 C C . THR A 1 122 ? -10.661 8.936 12.560 1.00 89.81 122 THR A C 1
ATOM 938 O O . THR A 1 122 ? -9.825 8.470 11.782 1.00 89.81 122 THR A O 1
ATOM 941 N N . GLU A 1 123 ? -11.786 8.285 12.845 1.00 84.44 123 GLU A N 1
ATOM 942 C CA . GLU A 1 123 ? -12.137 7.014 12.211 1.00 84.44 123 GLU A CA 1
ATOM 943 C C . GLU A 1 123 ? -12.250 7.139 10.689 1.00 84.44 123 GLU A C 1
ATOM 945 O O . GLU A 1 123 ? -11.848 6.234 9.962 1.00 84.44 123 GLU A O 1
ATOM 950 N N . GLU A 1 124 ? -12.779 8.261 10.200 1.00 85.19 124 GLU A N 1
ATOM 951 C CA . GLU A 1 124 ? -12.922 8.541 8.773 1.00 85.19 124 GLU A CA 1
ATOM 952 C C . GLU A 1 124 ? -11.563 8.701 8.095 1.00 85.19 124 GLU A C 1
ATOM 954 O O . GLU A 1 124 ? -11.381 8.208 6.985 1.00 85.19 124 GLU A O 1
ATOM 959 N N . GLU A 1 125 ? -10.600 9.344 8.759 1.00 89.94 125 GLU A N 1
ATOM 960 C CA . GLU A 1 125 ? -9.232 9.487 8.252 1.00 89.94 125 GLU A CA 1
ATOM 961 C C . GLU A 1 125 ? -8.518 8.131 8.195 1.00 89.94 125 GLU A C 1
ATOM 963 O O . GLU A 1 125 ? -7.861 7.821 7.200 1.00 89.94 125 GLU A O 1
ATOM 968 N N . ILE A 1 126 ? -8.703 7.287 9.216 1.00 89.88 126 ILE A N 1
ATOM 969 C CA . ILE A 1 126 ? -8.177 5.913 9.239 1.00 89.88 126 ILE A CA 1
ATOM 970 C C . ILE A 1 126 ? -8.795 5.078 8.125 1.00 89.88 126 ILE A C 1
ATOM 972 O O . ILE A 1 126 ? -8.074 4.428 7.370 1.00 89.88 126 ILE A O 1
ATOM 976 N N . ALA A 1 127 ? -10.122 5.106 7.999 1.00 86.06 127 ALA A N 1
ATOM 977 C CA . ALA A 1 127 ? -10.820 4.402 6.937 1.00 86.06 127 ALA A CA 1
ATOM 978 C C . ALA A 1 127 ? -10.299 4.869 5.574 1.00 86.06 127 ALA A C 1
ATOM 980 O O . ALA A 1 127 ? -9.865 4.047 4.770 1.00 86.06 127 ALA A O 1
ATOM 981 N N . TYR A 1 128 ? -10.263 6.182 5.337 1.00 86.88 128 TYR A N 1
ATOM 982 C CA . TYR A 1 128 ? -9.769 6.760 4.092 1.00 86.88 128 TYR A CA 1
ATOM 983 C C . TYR A 1 128 ? -8.347 6.296 3.763 1.00 86.88 128 TYR A C 1
ATOM 985 O O . TYR A 1 128 ? -8.091 5.912 2.622 1.00 86.88 128 TYR A O 1
ATOM 993 N N . HIS A 1 129 ? -7.447 6.282 4.750 1.00 88.38 129 HIS A N 1
ATOM 994 C CA . HIS A 1 129 ? -6.090 5.769 4.589 1.00 88.38 129 HIS A CA 1
ATOM 995 C C . HIS A 1 129 ? -6.083 4.288 4.182 1.00 88.38 129 HIS A C 1
ATOM 997 O O . HIS A 1 129 ? -5.468 3.938 3.176 1.00 88.38 129 HIS A O 1
ATOM 1003 N N . ILE A 1 130 ? -6.795 3.421 4.912 1.00 89.12 130 ILE A N 1
ATOM 1004 C CA . ILE A 1 130 ? -6.872 1.979 4.615 1.00 89.12 130 ILE A CA 1
ATOM 1005 C C . ILE A 1 130 ? -7.390 1.747 3.186 1.00 89.12 130 ILE A C 1
ATOM 1007 O O . ILE A 1 130 ? -6.804 0.978 2.431 1.00 89.12 130 ILE A O 1
ATOM 1011 N N . PHE A 1 131 ? -8.448 2.452 2.779 1.00 86.06 131 PHE A N 1
ATOM 1012 C CA . PHE A 1 131 ? -9.063 2.298 1.455 1.00 86.06 131 PHE A CA 1
ATOM 1013 C C . PHE A 1 131 ? -8.222 2.824 0.289 1.00 86.06 131 PHE A C 1
ATOM 1015 O O . PHE A 1 131 ? -8.428 2.396 -0.847 1.00 86.06 131 PHE A O 1
ATOM 1022 N N . ASN A 1 132 ? -7.320 3.771 0.545 1.00 87.62 132 ASN A N 1
ATOM 1023 C CA . ASN A 1 132 ? -6.503 4.410 -0.487 1.00 87.62 132 ASN A CA 1
ATOM 1024 C C . ASN A 1 132 ? -5.025 4.026 -0.405 1.00 87.62 132 ASN A C 1
ATOM 1026 O O . ASN A 1 132 ? -4.203 4.643 -1.082 1.00 87.62 132 ASN A O 1
ATOM 1030 N N . THR A 1 133 ? -4.689 3.015 0.397 1.00 89.56 133 THR A N 1
ATOM 1031 C CA . THR A 1 133 ? -3.327 2.492 0.471 1.00 89.56 133 THR A CA 1
ATOM 1032 C C . THR A 1 133 ? -2.928 1.907 -0.887 1.00 89.56 133 THR A C 1
ATOM 1034 O O . THR A 1 133 ? -3.713 1.218 -1.543 1.00 89.56 133 THR A O 1
ATOM 1037 N N . ILE A 1 134 ? -1.708 2.221 -1.316 1.00 92.06 134 ILE A N 1
ATOM 1038 C CA . ILE A 1 134 ? -1.047 1.588 -2.458 1.00 92.06 134 ILE A CA 1
ATOM 1039 C C . ILE A 1 134 ? -0.034 0.619 -1.890 1.00 92.06 134 ILE A C 1
ATOM 1041 O O . ILE A 1 134 ? 0.674 0.974 -0.951 1.00 92.06 134 ILE A O 1
ATOM 1045 N N . ASP A 1 135 ? 0.035 -0.567 -2.476 1.00 92.56 135 ASP A N 1
ATOM 1046 C CA . ASP A 1 135 ? 1.006 -1.578 -2.089 1.00 92.56 135 ASP A CA 1
ATOM 1047 C C . ASP A 1 135 ? 1.891 -1.969 -3.274 1.00 92.56 135 ASP A C 1
ATOM 1049 O O . ASP A 1 135 ? 1.451 -1.959 -4.430 1.00 92.56 135 ASP A O 1
ATOM 1053 N N . VAL A 1 136 ? 3.149 -2.288 -2.981 1.00 95.50 136 VAL A N 1
ATOM 1054 C CA . VAL A 1 136 ? 4.127 -2.762 -3.961 1.00 95.50 136 VAL A CA 1
ATOM 1055 C C . VAL A 1 136 ? 4.737 -4.053 -3.439 1.00 95.50 136 VAL A C 1
ATOM 1057 O O . VAL A 1 136 ? 5.544 -4.049 -2.512 1.00 95.50 136 VAL A O 1
ATOM 1060 N N . ASP A 1 137 ? 4.361 -5.154 -4.074 1.00 94.50 137 ASP A N 1
ATOM 1061 C CA . ASP A 1 137 ? 4.771 -6.500 -3.700 1.00 94.50 137 ASP A CA 1
ATOM 1062 C C . ASP A 1 137 ? 5.969 -6.939 -4.549 1.00 94.50 137 ASP A C 1
ATOM 1064 O O . ASP A 1 137 ? 5.874 -7.062 -5.776 1.00 94.50 137 ASP A O 1
ATOM 1068 N N . PHE A 1 138 ? 7.107 -7.161 -3.891 1.00 95.12 138 PHE A N 1
ATOM 1069 C CA . PHE A 1 138 ? 8.322 -7.708 -4.493 1.00 95.12 138 PHE A CA 1
ATOM 1070 C C . PHE A 1 138 ? 8.398 -9.199 -4.183 1.00 95.12 138 PHE A C 1
ATOM 1072 O O . PHE A 1 138 ? 8.773 -9.591 -3.076 1.00 95.12 138 PHE A O 1
ATOM 1079 N N . ARG A 1 139 ? 8.088 -10.031 -5.173 1.00 94.31 139 ARG A N 1
ATOM 1080 C CA . ARG A 1 139 ? 7.947 -11.475 -4.989 1.00 94.31 139 ARG A CA 1
ATOM 1081 C C . ARG A 1 139 ? 9.266 -12.220 -5.155 1.00 94.31 139 ARG A C 1
ATOM 1083 O O . ARG A 1 139 ? 10.184 -11.778 -5.848 1.00 94.31 139 ARG A O 1
ATOM 1090 N N . ASP A 1 140 ? 9.329 -13.408 -4.558 1.00 94.56 140 ASP A N 1
ATOM 1091 C CA . ASP A 1 140 ? 10.504 -14.288 -4.607 1.00 94.56 140 ASP A CA 1
ATOM 1092 C C . ASP A 1 140 ? 10.810 -14.821 -6.016 1.00 94.56 140 ASP A C 1
ATOM 1094 O O . ASP A 1 140 ? 11.957 -15.148 -6.323 1.00 94.56 140 ASP A O 1
ATOM 1098 N N . ASP A 1 141 ? 9.805 -14.885 -6.894 1.00 93.75 141 ASP A N 1
ATOM 1099 C CA . ASP A 1 141 ? 9.975 -15.252 -8.305 1.00 93.75 141 ASP A CA 1
ATOM 1100 C C . ASP A 1 141 ? 10.590 -14.124 -9.157 1.00 93.75 141 ASP A C 1
ATOM 1102 O O . ASP A 1 141 ? 10.834 -14.304 -10.352 1.00 93.75 141 ASP A O 1
ATOM 1106 N N . GLY A 1 142 ? 10.879 -12.975 -8.537 1.00 92.44 142 GLY A N 1
ATOM 1107 C CA . GLY A 1 142 ? 11.450 -11.795 -9.174 1.00 92.44 142 GLY A CA 1
ATOM 1108 C C . GLY A 1 142 ? 10.418 -10.875 -9.821 1.00 92.44 142 GLY A C 1
ATOM 1109 O O . GLY A 1 142 ? 10.815 -9.850 -10.376 1.00 92.44 142 GLY A O 1
ATOM 1110 N N . THR A 1 143 ? 9.124 -11.202 -9.757 1.00 94.75 143 THR A N 1
ATOM 1111 C CA . THR A 1 143 ? 8.071 -10.305 -10.238 1.00 94.75 143 THR A CA 1
ATOM 1112 C C . THR A 1 143 ? 7.784 -9.197 -9.233 1.00 94.75 143 THR A C 1
ATOM 1114 O O . THR A 1 143 ? 7.923 -9.366 -8.019 1.00 94.75 143 THR A O 1
ATOM 1117 N N . VAL A 1 144 ? 7.386 -8.037 -9.748 1.00 96.00 144 VAL A N 1
ATOM 1118 C CA . VAL A 1 144 ? 7.012 -6.883 -8.931 1.00 96.00 144 VAL A CA 1
ATOM 1119 C C . VAL A 1 144 ? 5.628 -6.416 -9.343 1.00 96.00 144 VAL A C 1
ATOM 1121 O O . VAL A 1 144 ? 5.380 -6.166 -10.525 1.00 96.00 144 VAL A O 1
ATOM 1124 N N . TRP A 1 145 ? 4.735 -6.279 -8.368 1.00 95.31 145 TRP A N 1
ATOM 1125 C CA . TRP A 1 145 ? 3.342 -5.913 -8.591 1.00 95.31 145 TRP A CA 1
ATOM 1126 C C . TRP A 1 145 ? 2.969 -4.663 -7.810 1.00 95.31 145 TRP A C 1
ATOM 1128 O O . TRP A 1 145 ? 3.277 -4.550 -6.631 1.00 95.31 145 TRP A O 1
ATOM 1138 N N . ALA A 1 146 ? 2.280 -3.737 -8.470 1.00 95.06 146 ALA A N 1
ATOM 1139 C CA . ALA A 1 146 ? 1.693 -2.566 -7.836 1.00 95.06 146 ALA A CA 1
ATOM 1140 C C . ALA A 1 146 ? 0.175 -2.733 -7.726 1.00 95.06 146 ALA A C 1
ATOM 1142 O O . ALA A 1 146 ? -0.488 -3.064 -8.718 1.00 95.06 146 ALA A O 1
ATOM 1143 N N . TYR A 1 147 ? -0.358 -2.443 -6.541 1.00 92.81 147 TYR A N 1
ATOM 1144 C CA . TYR A 1 147 ? -1.770 -2.574 -6.217 1.00 92.81 147 TYR A CA 1
ATOM 1145 C C . TYR A 1 147 ? -2.362 -1.252 -5.761 1.00 92.81 147 TYR A C 1
ATOM 1147 O O . TYR A 1 147 ? -1.803 -0.555 -4.917 1.00 92.81 147 TYR A O 1
ATOM 1155 N N . TYR A 1 148 ? -3.526 -0.921 -6.305 1.00 92.06 148 TYR A N 1
ATOM 1156 C CA . TYR A 1 148 ? -4.322 0.205 -5.840 1.00 92.06 148 TYR A CA 1
ATOM 1157 C C . TYR A 1 148 ? -5.795 -0.102 -6.043 1.00 92.06 148 TYR A C 1
ATOM 1159 O O . TYR A 1 148 ? -6.270 -0.152 -7.179 1.00 92.06 148 TYR A O 1
ATOM 1167 N N . LYS A 1 149 ? -6.523 -0.307 -4.944 1.00 89.19 149 LYS A N 1
ATOM 1168 C CA . LYS A 1 149 ? -7.911 -0.782 -4.978 1.00 89.19 149 LYS A CA 1
ATOM 1169 C C . LYS A 1 149 ? -8.032 -2.037 -5.859 1.00 89.19 149 LYS A C 1
ATOM 1171 O O . LYS A 1 149 ? -7.235 -2.951 -5.697 1.00 89.19 149 LYS A O 1
ATOM 1176 N N . GLY A 1 150 ? -8.962 -2.061 -6.817 1.00 84.56 150 GLY A N 1
ATOM 1177 C CA . GLY A 1 150 ? -9.121 -3.155 -7.784 1.00 84.56 150 GLY A CA 1
ATOM 1178 C C . GLY A 1 150 ? -8.067 -3.196 -8.897 1.00 84.56 150 GLY A C 1
ATOM 1179 O O . GLY A 1 150 ? -8.205 -3.955 -9.855 1.00 84.56 150 GLY A O 1
ATOM 1180 N N . CYS A 1 151 ? -7.044 -2.342 -8.839 1.00 84.94 151 CYS A N 1
ATOM 1181 C CA . CYS A 1 151 ? -5.945 -2.362 -9.787 1.00 84.94 151 CYS A CA 1
ATOM 1182 C C . CYS A 1 151 ? -4.833 -3.289 -9.336 1.00 84.94 151 CYS A C 1
ATOM 1184 O O . CYS A 1 151 ? -4.254 -3.067 -8.275 1.00 84.94 151 CYS A O 1
ATOM 1186 N N . SER A 1 152 ? -4.450 -4.202 -10.221 1.00 90.44 152 SER A N 1
ATOM 1187 C CA . SER A 1 152 ? -3.248 -5.021 -10.089 1.00 90.44 152 SER A CA 1
ATOM 1188 C C . SER A 1 152 ? -2.428 -4.868 -11.359 1.00 90.44 152 SER A C 1
ATOM 1190 O O . SER A 1 152 ? -2.922 -5.119 -12.462 1.00 90.44 152 SER A O 1
ATOM 1192 N N . MET A 1 153 ? -1.179 -4.428 -11.231 1.00 90.31 153 MET A N 1
ATOM 1193 C CA . MET A 1 153 ? -0.295 -4.224 -12.373 1.00 90.31 153 MET A CA 1
ATOM 1194 C C . MET A 1 153 ? 1.070 -4.854 -12.132 1.00 90.31 153 MET A C 1
ATOM 1196 O O . MET A 1 153 ? 1.784 -4.468 -11.212 1.00 90.31 153 MET A O 1
ATOM 1200 N N . ASP A 1 154 ? 1.466 -5.729 -13.050 1.00 93.69 154 ASP A N 1
ATOM 1201 C CA . ASP A 1 154 ? 2.843 -6.193 -13.177 1.00 93.69 154 ASP A CA 1
ATOM 1202 C C . ASP A 1 154 ? 3.739 -5.040 -13.666 1.00 93.69 154 ASP A C 1
ATOM 1204 O O . ASP A 1 154 ? 3.532 -4.471 -14.751 1.00 93.69 154 ASP A O 1
ATOM 1208 N N . ILE A 1 155 ? 4.718 -4.670 -12.842 1.00 95.06 155 ILE A N 1
ATOM 1209 C CA . ILE A 1 155 ? 5.700 -3.614 -13.102 1.00 95.06 155 ILE A CA 1
ATOM 1210 C C . ILE A 1 155 ? 7.125 -4.145 -13.279 1.00 95.06 155 ILE A C 1
ATOM 1212 O O . ILE A 1 155 ? 8.047 -3.346 -13.428 1.00 95.06 155 ILE A O 1
ATOM 1216 N N . THR A 1 156 ? 7.307 -5.464 -13.339 1.00 93.88 156 THR A N 1
ATOM 1217 C CA . THR A 1 156 ? 8.617 -6.137 -13.396 1.00 93.88 156 THR A CA 1
ATOM 1218 C C . THR A 1 156 ? 9.514 -5.576 -14.503 1.00 93.88 156 THR A C 1
ATOM 1220 O O . THR A 1 156 ? 10.676 -5.254 -14.277 1.00 93.88 156 THR A O 1
ATOM 1223 N N . ASP A 1 157 ? 8.953 -5.360 -15.694 1.00 93.19 157 ASP A N 1
ATOM 1224 C CA . ASP A 1 157 ? 9.688 -4.869 -16.868 1.00 93.19 157 ASP A CA 1
ATOM 1225 C C . ASP A 1 157 ? 9.658 -3.334 -17.036 1.00 93.19 157 ASP A C 1
ATOM 1227 O O . ASP A 1 157 ? 9.972 -2.816 -18.116 1.00 93.19 157 ASP A O 1
ATOM 1231 N N . LYS A 1 158 ? 9.212 -2.588 -16.015 1.00 92.31 158 LYS A N 1
ATOM 1232 C CA . LYS A 1 158 ? 8.994 -1.129 -16.093 1.00 92.31 158 LYS A CA 1
ATOM 1233 C C . LYS A 1 158 ? 10.069 -0.294 -15.405 1.00 92.31 158 LYS A C 1
ATOM 1235 O O . LYS A 1 158 ? 10.003 0.933 -15.483 1.00 92.31 158 LYS A O 1
ATOM 1240 N N . PHE A 1 159 ? 11.039 -0.941 -14.773 1.00 93.12 159 PHE A N 1
ATOM 1241 C CA . PHE A 1 159 ? 12.184 -0.266 -14.184 1.00 93.12 159 PHE A CA 1
ATOM 1242 C C . PHE A 1 159 ? 13.100 0.304 -15.275 1.00 93.12 159 PHE A C 1
ATOM 1244 O O . PHE A 1 159 ? 13.309 -0.313 -16.325 1.00 93.12 159 PHE A O 1
ATOM 1251 N N . ASP A 1 160 ? 13.605 1.510 -15.041 1.00 92.44 160 ASP A N 1
ATOM 1252 C CA . ASP A 1 160 ? 14.591 2.161 -15.893 1.00 92.44 160 ASP A CA 1
ATOM 1253 C C . ASP A 1 160 ? 16.024 1.695 -15.581 1.00 92.44 160 ASP A C 1
ATOM 1255 O O . ASP A 1 160 ? 16.257 0.802 -14.767 1.00 92.44 160 ASP A O 1
ATOM 1259 N N . GLU A 1 161 ? 17.000 2.279 -16.280 1.00 91.12 161 GLU A N 1
ATOM 1260 C CA . GLU A 1 161 ? 18.420 1.932 -16.131 1.00 91.12 161 GLU A CA 1
ATOM 1261 C C . GLU A 1 161 ? 18.993 2.310 -14.754 1.00 91.12 161 GLU A C 1
ATOM 1263 O O . GLU A 1 161 ? 19.959 1.688 -14.311 1.00 91.12 161 GLU A O 1
ATOM 1268 N N . ASP A 1 162 ? 18.388 3.292 -14.076 1.00 90.75 162 ASP A N 1
ATOM 1269 C CA . ASP A 1 162 ? 18.763 3.736 -12.730 1.00 90.75 162 ASP A CA 1
ATOM 1270 C C . ASP A 1 162 ? 18.056 2.901 -11.637 1.00 90.75 162 ASP A C 1
ATOM 1272 O O . ASP A 1 162 ? 18.345 3.074 -10.452 1.00 90.75 162 ASP A O 1
ATOM 1276 N N . GLY A 1 163 ? 17.149 1.990 -12.013 1.00 91.38 163 GLY A N 1
ATOM 1277 C CA . GLY A 1 163 ? 16.384 1.144 -11.098 1.00 91.38 163 GLY A CA 1
ATOM 1278 C C . GLY A 1 163 ? 15.112 1.791 -10.546 1.00 91.38 163 GLY A C 1
ATOM 1279 O O . GLY A 1 163 ? 14.572 1.291 -9.564 1.00 91.38 163 GLY A O 1
ATOM 1280 N N . TYR A 1 164 ? 14.617 2.874 -11.150 1.00 93.12 164 TYR A N 1
ATOM 1281 C CA . TYR A 1 164 ? 13.346 3.501 -10.778 1.00 93.12 164 TYR A CA 1
ATOM 1282 C C . TYR A 1 164 ? 12.201 2.998 -11.656 1.00 93.12 164 TYR A C 1
ATOM 1284 O O . TYR A 1 164 ? 12.376 2.753 -12.849 1.00 93.12 164 TYR A O 1
ATOM 1292 N N . CYS A 1 165 ? 10.994 2.905 -11.103 1.00 93.69 165 CYS A N 1
ATOM 1293 C CA . CYS A 1 165 ? 9.784 2.606 -11.870 1.00 93.69 165 CYS A CA 1
ATOM 1294 C C . CYS A 1 165 ? 8.719 3.688 -11.653 1.00 93.69 165 CYS A C 1
ATOM 1296 O O . CYS A 1 165 ? 8.370 4.007 -10.520 1.00 93.69 165 CYS A O 1
ATOM 1298 N N . TYR A 1 166 ? 8.177 4.226 -12.752 1.00 93.88 166 TYR A N 1
ATOM 1299 C CA . TYR A 1 166 ? 7.191 5.314 -12.751 1.00 93.88 166 TYR A CA 1
ATOM 1300 C C . TYR A 1 166 ? 5.892 4.876 -13.408 1.00 93.88 166 TYR A C 1
ATOM 1302 O O . TYR A 1 166 ? 5.834 4.670 -14.628 1.00 93.88 166 TYR A O 1
ATOM 1310 N N . VAL A 1 167 ? 4.830 4.759 -12.618 1.00 93.62 167 VAL A N 1
ATOM 1311 C CA . VAL A 1 167 ? 3.558 4.218 -13.099 1.00 93.62 167 VAL A CA 1
ATOM 1312 C C . VAL A 1 167 ? 2.360 4.966 -12.539 1.00 93.62 167 VAL A C 1
ATOM 1314 O O . VAL A 1 167 ? 2.358 5.433 -11.404 1.00 93.62 167 VAL A O 1
ATOM 1317 N N . GLN A 1 168 ? 1.323 5.092 -13.363 1.00 93.25 168 GLN A N 1
ATOM 1318 C CA . GLN A 1 168 ? 0.040 5.628 -12.917 1.00 93.25 168 GLN A CA 1
ATOM 1319 C C . GLN A 1 168 ? -0.919 4.485 -12.613 1.00 93.25 168 GLN A C 1
ATOM 1321 O O . GLN A 1 168 ? -1.126 3.622 -13.473 1.00 93.25 168 GLN A O 1
ATOM 1326 N N . LEU A 1 169 ? -1.531 4.534 -11.433 1.00 90.75 169 LEU A N 1
ATOM 1327 C CA . LEU A 1 169 ? -2.613 3.650 -11.009 1.00 90.75 169 LEU A CA 1
ATOM 1328 C C . LEU A 1 169 ? -3.917 4.454 -11.038 1.00 90.75 169 LEU A C 1
ATOM 1330 O O . LEU A 1 169 ? -3.957 5.561 -10.501 1.00 90.75 169 LEU A O 1
ATOM 1334 N N . LYS A 1 170 ? -4.951 3.950 -11.722 1.00 87.75 170 LYS A N 1
ATOM 1335 C CA . LYS A 1 170 ? -6.171 4.722 -12.012 1.00 87.75 170 LYS A CA 1
ATOM 1336 C C . LYS A 1 170 ? -7.456 4.007 -11.622 1.00 87.75 170 LYS A C 1
ATOM 1338 O O . LYS A 1 170 ? -7.847 3.063 -12.301 1.00 87.75 170 LYS A O 1
ATOM 1343 N N . ASP A 1 171 ? -8.170 4.527 -10.637 1.00 83.75 171 ASP A N 1
ATOM 1344 C CA . ASP A 1 171 ? -9.498 4.049 -10.252 1.00 83.75 171 ASP A CA 1
ATOM 1345 C C . ASP A 1 171 ? -10.567 5.073 -10.662 1.00 83.75 171 ASP A C 1
ATOM 1347 O O . ASP A 1 171 ? -10.800 6.073 -9.984 1.00 83.75 171 ASP A O 1
ATOM 1351 N N . GLY A 1 172 ? -11.184 4.861 -11.827 1.00 83.00 172 GLY A N 1
ATOM 1352 C CA . GLY A 1 172 ? -12.079 5.855 -12.424 1.00 83.00 172 GLY A CA 1
ATOM 1353 C C . GLY A 1 172 ? -11.335 7.150 -12.770 1.00 83.00 172 GLY A C 1
ATOM 1354 O O . GLY A 1 172 ? -10.401 7.129 -13.574 1.00 83.00 172 GLY A O 1
ATOM 1355 N N . ASP A 1 173 ? -11.764 8.263 -12.171 1.00 85.75 173 ASP A N 1
ATOM 1356 C CA . ASP A 1 173 ? -11.121 9.577 -12.312 1.00 85.75 173 ASP A CA 1
ATOM 1357 C C . ASP A 1 173 ? -9.972 9.799 -11.308 1.00 85.75 173 ASP A C 1
ATOM 1359 O O . ASP A 1 173 ? -9.213 10.758 -11.452 1.00 85.75 173 ASP A O 1
ATOM 1363 N N . ASP A 1 174 ? -9.822 8.923 -10.307 1.00 86.12 174 ASP A N 1
ATOM 1364 C CA . ASP A 1 174 ? -8.748 9.006 -9.317 1.00 86.12 174 ASP A CA 1
ATOM 1365 C C . ASP A 1 174 ? -7.448 8.447 -9.906 1.00 86.12 174 ASP A C 1
ATOM 1367 O O . ASP A 1 174 ? -7.406 7.318 -10.406 1.00 86.12 174 ASP A O 1
ATOM 1371 N N . VAL A 1 175 ? -6.382 9.246 -9.877 1.00 89.94 175 VAL A N 1
ATOM 1372 C CA . VAL A 1 175 ? -5.083 8.909 -10.468 1.00 89.94 175 VAL A CA 1
ATOM 1373 C C . VAL A 1 175 ? -4.005 9.058 -9.412 1.00 89.94 175 VAL A C 1
ATOM 1375 O O . VAL A 1 175 ? -3.753 10.155 -8.926 1.00 89.94 175 VAL A O 1
ATOM 1378 N N . LYS A 1 176 ? -3.300 7.964 -9.135 1.00 92.75 176 LYS A N 1
ATOM 1379 C CA . LYS A 1 176 ? -2.127 7.950 -8.265 1.00 92.75 176 LYS A CA 1
ATOM 1380 C C . LYS A 1 176 ? -0.860 7.805 -9.092 1.00 92.75 176 LYS A C 1
ATOM 1382 O O . LYS A 1 176 ? -0.780 6.963 -9.990 1.00 92.75 176 LYS A O 1
ATOM 1387 N N . TYR A 1 177 ? 0.136 8.621 -8.782 1.00 93.44 177 TYR A N 1
ATOM 1388 C CA . TYR A 1 177 ? 1.472 8.571 -9.361 1.00 93.44 177 TYR A CA 1
ATOM 1389 C C . TYR A 1 177 ? 2.381 7.809 -8.404 1.00 93.44 177 TYR A C 1
ATOM 1391 O O . TYR A 1 177 ? 2.774 8.343 -7.370 1.00 93.44 177 TYR A O 1
ATOM 1399 N N . LEU A 1 178 ? 2.698 6.564 -8.753 1.00 94.75 178 LEU A N 1
ATOM 1400 C CA . LEU A 1 178 ? 3.607 5.713 -7.997 1.00 94.75 178 LEU A CA 1
ATOM 1401 C C . LEU A 1 178 ? 5.018 5.821 -8.584 1.00 94.75 178 LEU A C 1
ATOM 1403 O O . LEU A 1 178 ? 5.221 5.583 -9.782 1.00 94.75 178 LEU A O 1
ATOM 1407 N N . THR A 1 179 ? 5.980 6.137 -7.721 1.00 95.12 179 THR A N 1
ATOM 1408 C CA . THR A 1 179 ? 7.410 5.985 -7.991 1.00 95.12 179 THR A CA 1
ATOM 1409 C C . THR A 1 179 ? 7.959 4.893 -7.083 1.00 95.12 179 THR A C 1
ATOM 1411 O O . THR A 1 179 ? 7.890 5.021 -5.864 1.00 95.12 179 THR A O 1
ATOM 1414 N N . VAL A 1 180 ? 8.533 3.847 -7.671 1.00 95.00 180 VAL A N 1
ATOM 1415 C CA . VAL A 1 180 ? 9.277 2.805 -6.953 1.00 95.00 180 VAL A CA 1
ATOM 1416 C C . VAL A 1 180 ? 10.769 3.083 -7.092 1.00 95.00 180 VAL A C 1
ATOM 1418 O O . VAL A 1 180 ? 11.240 3.387 -8.191 1.00 95.00 180 VAL A O 1
ATOM 1421 N N . GLU A 1 181 ? 11.488 3.005 -5.979 1.00 93.31 181 GLU A N 1
ATOM 1422 C CA . GLU A 1 181 ? 12.906 3.328 -5.850 1.00 93.31 181 GLU A CA 1
ATOM 1423 C C . GLU A 1 181 ? 13.795 2.067 -5.922 1.00 93.31 181 GLU A C 1
ATOM 1425 O O . GLU A 1 181 ? 13.326 0.951 -5.663 1.00 93.31 181 GLU A O 1
ATOM 1430 N N . PRO A 1 182 ? 15.095 2.214 -6.253 1.00 89.38 182 PRO A N 1
ATOM 1431 C CA . PRO A 1 182 ? 16.005 1.075 -6.420 1.00 89.38 182 PRO A CA 1
ATOM 1432 C C . PRO A 1 182 ? 16.218 0.237 -5.151 1.00 89.38 182 PRO A C 1
ATOM 1434 O O . PRO A 1 182 ? 16.580 -0.937 -5.230 1.00 89.38 182 PRO A O 1
ATOM 1437 N N . ASP A 1 183 ? 16.017 0.830 -3.976 1.00 91.31 183 ASP A N 1
ATOM 1438 C CA . ASP A 1 183 ? 16.145 0.193 -2.663 1.00 91.31 183 ASP A CA 1
ATOM 1439 C C . ASP A 1 183 ? 14.862 -0.522 -2.207 1.00 91.31 183 ASP A C 1
ATOM 1441 O O . ASP A 1 183 ? 14.782 -0.973 -1.064 1.00 91.31 183 ASP A O 1
ATOM 1445 N N . ARG A 1 184 ? 13.889 -0.683 -3.116 1.00 90.12 184 ARG A N 1
ATOM 1446 C CA . ARG A 1 184 ? 12.549 -1.236 -2.864 1.00 90.12 184 ARG A CA 1
ATOM 1447 C C . ARG A 1 184 ? 11.651 -0.332 -2.015 1.00 90.12 184 ARG A C 1
ATOM 1449 O O . ARG A 1 184 ? 10.568 -0.762 -1.621 1.00 90.12 184 ARG A O 1
ATOM 1456 N N . GLY A 1 185 ? 12.060 0.913 -1.766 1.00 92.19 185 GLY A N 1
ATOM 1457 C CA . GLY A 1 185 ? 11.168 1.964 -1.296 1.00 92.19 185 GLY A CA 1
ATOM 1458 C C . GLY A 1 185 ? 10.187 2.391 -2.388 1.00 92.19 185 GLY A C 1
ATOM 1459 O O . GLY A 1 185 ? 10.369 2.105 -3.574 1.00 92.19 185 GLY A O 1
ATOM 1460 N N . TYR A 1 186 ? 9.119 3.081 -2.002 1.00 93.94 186 TYR A N 1
ATOM 1461 C CA . TYR A 1 186 ? 8.239 3.736 -2.961 1.00 93.94 186 TYR A CA 1
ATOM 1462 C C . TYR A 1 186 ? 7.560 4.960 -2.352 1.00 93.94 186 TYR A C 1
ATOM 1464 O O . TYR A 1 186 ? 7.385 5.072 -1.139 1.00 93.94 186 TYR A O 1
ATOM 1472 N N . CYS A 1 187 ? 7.156 5.882 -3.220 1.00 92.88 187 CYS A N 1
ATOM 1473 C CA . CYS A 1 187 ? 6.379 7.057 -2.860 1.00 92.88 187 CYS A CA 1
ATOM 1474 C C . CYS A 1 187 ? 5.206 7.253 -3.818 1.00 92.88 187 CYS A C 1
ATOM 1476 O O . CYS A 1 187 ? 5.216 6.821 -4.974 1.00 92.88 187 CYS A O 1
ATOM 1478 N N . VAL A 1 188 ? 4.172 7.911 -3.304 1.00 92.19 188 VAL A N 1
ATOM 1479 C CA . VAL A 1 188 ? 2.903 8.118 -3.993 1.00 92.19 188 VAL A CA 1
ATOM 1480 C C . VAL A 1 188 ? 2.557 9.596 -3.955 1.00 92.19 188 VAL A C 1
ATOM 1482 O O . VAL A 1 188 ? 2.755 10.266 -2.944 1.00 92.19 188 VAL A O 1
ATOM 1485 N N . SER A 1 189 ? 2.014 10.100 -5.056 1.00 92.38 189 SER A N 1
ATOM 1486 C CA . SER A 1 189 ? 1.474 11.453 -5.155 1.00 92.38 189 SER A CA 1
ATOM 1487 C C . SER A 1 189 ? 0.164 11.458 -5.929 1.00 92.38 189 SER A C 1
ATOM 1489 O O . SER A 1 189 ? -0.035 10.642 -6.830 1.00 92.38 189 SER A O 1
ATOM 1491 N N . ASP A 1 190 ? -0.693 12.422 -5.617 1.00 90.88 190 ASP A N 1
ATOM 1492 C CA . ASP A 1 190 ? -1.913 12.719 -6.371 1.00 90.88 190 ASP A CA 1
ATOM 1493 C C . ASP A 1 190 ? -1.656 13.602 -7.604 1.00 90.88 190 ASP A C 1
ATOM 1495 O O . ASP A 1 190 ? -2.434 13.595 -8.555 1.00 90.88 190 ASP A O 1
ATOM 1499 N N . ASP A 1 191 ? -0.538 14.336 -7.628 1.00 91.50 191 ASP A N 1
ATOM 1500 C CA . ASP A 1 191 ? -0.301 15.381 -8.630 1.00 91.50 191 ASP A CA 1
ATOM 1501 C C . ASP A 1 191 ? 0.687 14.959 -9.724 1.00 91.50 191 ASP A C 1
ATOM 1503 O O . ASP A 1 191 ? 0.472 15.216 -10.914 1.00 91.50 191 ASP A O 1
ATOM 1507 N N . LYS A 1 192 ? 1.822 14.367 -9.332 1.00 91.75 192 LYS A N 1
ATOM 1508 C CA . LYS A 1 192 ? 2.936 14.053 -10.241 1.00 91.75 192 LYS A CA 1
ATOM 1509 C C . LYS A 1 192 ? 3.885 13.013 -9.652 1.00 91.75 192 LYS A C 1
ATOM 1511 O O . LYS A 1 192 ? 3.950 12.831 -8.448 1.00 91.75 192 LYS A O 1
ATOM 1516 N N . PHE A 1 193 ? 4.717 12.407 -10.495 1.00 91.94 193 PHE A N 1
ATOM 1517 C CA . PHE A 1 193 ? 5.822 11.574 -10.014 1.00 91.94 193 PHE A CA 1
ATOM 1518 C C . PHE A 1 193 ? 6.773 12.371 -9.114 1.00 91.94 193 PHE A C 1
ATOM 1520 O O . PHE A 1 193 ? 7.221 13.456 -9.495 1.00 91.94 193 PHE A O 1
ATOM 1527 N N . ILE A 1 194 ? 7.078 11.810 -7.946 1.00 87.62 194 ILE A N 1
ATOM 1528 C CA . ILE A 1 194 ? 8.090 12.316 -7.016 1.00 87.62 194 ILE A CA 1
ATOM 1529 C C . ILE A 1 194 ? 9.398 11.577 -7.299 1.00 87.62 194 ILE A C 1
ATOM 1531 O O . ILE A 1 194 ? 9.380 10.398 -7.659 1.00 87.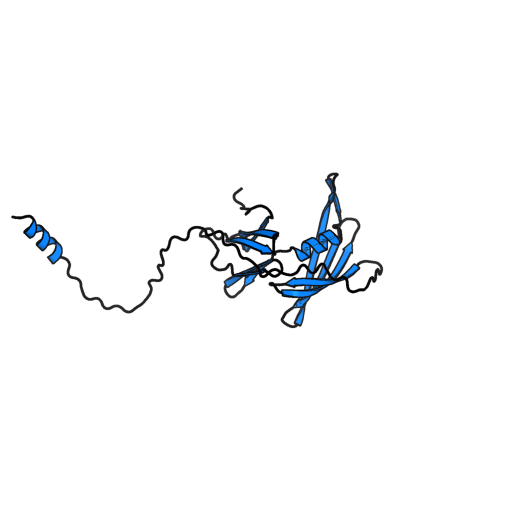62 194 ILE A O 1
ATOM 1535 N N . THR A 1 195 ? 10.529 12.267 -7.166 1.00 76.38 195 THR A N 1
ATOM 1536 C CA . THR A 1 195 ? 11.859 11.652 -7.220 1.00 76.38 195 THR A CA 1
ATOM 1537 C C . THR A 1 195 ? 12.697 12.164 -6.059 1.00 76.38 195 THR A C 1
ATOM 1539 O O . THR A 1 195 ? 12.628 13.348 -5.745 1.00 76.38 195 THR A O 1
ATOM 1542 N N . SER A 1 196 ? 13.535 11.314 -5.468 1.00 63.56 196 SER A N 1
ATOM 1543 C CA . SER A 1 196 ? 14.506 11.711 -4.436 1.00 63.56 196 SER A CA 1
ATOM 1544 C C . SER A 1 196 ? 15.641 12.613 -4.955 1.00 63.56 196 SER A C 1
ATOM 1546 O O . SER A 1 196 ? 16.526 12.995 -4.192 1.00 63.56 196 SER A O 1
ATOM 1548 N N . LYS A 1 197 ? 15.631 12.968 -6.251 1.00 57.50 197 LYS A N 1
ATOM 1549 C CA . LYS A 1 197 ? 16.597 13.878 -6.888 1.00 57.50 197 LYS A CA 1
ATOM 1550 C C . LYS A 1 197 ? 16.207 15.369 -6.782 1.00 57.50 197 LYS A C 1
ATOM 1552 O O . LYS A 1 197 ? 16.991 16.189 -7.260 1.00 57.50 197 LYS A O 1
ATOM 1557 N N . ASP A 1 198 ? 15.053 15.706 -6.195 1.00 45.22 198 ASP A N 1
ATOM 1558 C CA . ASP A 1 198 ? 14.570 17.092 -6.006 1.00 45.22 198 ASP A CA 1
ATOM 1559 C C . ASP A 1 198 ? 14.956 17.698 -4.642 1.00 45.22 198 ASP A C 1
ATOM 1561 O O . ASP A 1 198 ? 14.800 17.009 -3.607 1.00 45.22 198 ASP A O 1
#

pLDDT: mean 75.91, std 21.17, range [28.59, 96.0]

Sequence (198 aa):
MTNKEKYQRTFSVLHASEFDLEETAMNKRTGIRISKRITAVCAAAAIVAAMSVGAYAADIGGIQRKVQIWIHGDQTDAVLD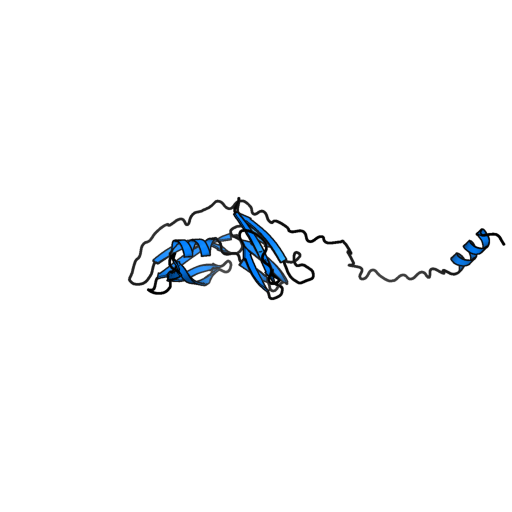IQQQENSTHYTLKYTDDNGEEREIYGGGVAMDGFGGERPLTEEEIAYHIFNTIDVDFRDDGTVWAYYKGCSMDITDKFDEDGYCYVQLKDGDDVKYLTVEPDRGYCVSDDKFITSKD